Protein AF-A0A9D0ACW4-F1 (afdb_monomer_lite)

pLDDT: mean 86.09, std 20.59, range [29.98, 98.69]

Secondary structure (DSSP, 8-state):
--HHHHHHHHHHHHHHHHHHHHT--HHHHTTHHHHHHHHHHHH-TT-TTHHHHHHHHHHHHHHHHHHHHHHHHHHHHHHHTT-HHHHHHHHHTS-GGGS-HHHHHHHHHHHHHHHHHHHHHHHHHHHHHHHHHHHHHHHHHHHHHTT-HHHHHHHHHTTTTSTTHHHHHHHHHHHHHHHHHHHHHHHHHHHHHHHT---HHHHHHHHHHHHHHHHHHHHH-TTSTTHHHHHHHHHHHHHHHHHH-GGGGSS---TT-PPPP--------------------------------

Radius of gyration: 42.2 Å; chains: 1; bounding box: 112×56×107 Å

Sequence (293 aa):
MNVADKQGEEVKAYADLLRIHLAYNPERDGYTVVRKAESFIKKYPYSLVASSADHLITVSRKAADAWYRNLLQQVDQLAAEKRYQEALLLIERVPRLILPVEKQQELVVRSKELSTTEAINRETTQLAQEQQAQENWNAGMTALEAKEYDQAIEAFTKLLGTSYDVKARKRIDEAAGLAAQEDRRRAAELFVRSGRTHDLMSRKKLLLASRQLLQDILIKYPQSDLTEKVKRNLKRIDEEINAIDPTLLAVPVTVNGQLPEPVESSAGETLRKNGQESGVPPAQAVKSHAVTE

Foldseek 3Di:
DDPVVVVVVLVVLVVVLVVCLVVDDLQVQQCVSLVSLVVSCVVCVPDPCNVVSVVSNVVSNVNSVVVLVVLVVVLVVCVVVVVLVVSLVSLVPRDLVSDDPVSSVVSVVSNVVSVVVNVVVVVVVVVVVVVLLVVLCVQLVVCVVVLVLLSNLVSLVSCCPHPCNVVSVVSNQVSLQSQLVVLLVVLVVLQVVLVVDPDLVSSLVSLVSSLVSLVCSCVVRVSHPCVVVSVVVNVVSLVVNCVSPNVSVVDPDDDPPDDPDDDPDDDDDDDDDDDDDDDDDDDDDDDDDDDDD

Structure (mmCIF, N/CA/C/O backbone):
data_AF-A0A9D0ACW4-F1
#
_entry.id   AF-A0A9D0ACW4-F1
#
loop_
_atom_site.group_PDB
_atom_site.id
_atom_site.type_symbol
_atom_site.label_atom_id
_atom_site.label_alt_id
_atom_site.label_comp_id
_atom_site.label_asym_id
_atom_site.label_entity_id
_atom_site.label_seq_id
_atom_site.pdbx_PDB_ins_code
_atom_site.Cartn_x
_atom_site.Cartn_y
_atom_site.Cartn_z
_atom_site.occupancy
_atom_site.B_iso_or_equiv
_atom_site.auth_seq_id
_atom_site.auth_comp_id
_atom_site.auth_asym_id
_atom_site.auth_atom_id
_atom_site.pdbx_PDB_model_num
ATOM 1 N N . MET A 1 1 ? 43.146 -10.617 -56.850 1.00 51.38 1 MET A N 1
ATOM 2 C CA . MET A 1 1 ? 41.718 -10.761 -56.490 1.00 51.38 1 MET A CA 1
ATOM 3 C C . MET A 1 1 ? 40.907 -10.241 -57.667 1.00 51.38 1 MET A C 1
ATOM 5 O O . MET A 1 1 ? 41.116 -9.090 -58.040 1.00 51.38 1 MET A O 1
ATOM 9 N N . ASN A 1 2 ? 40.135 -11.107 -58.325 1.00 62.53 2 ASN A N 1
ATOM 10 C CA . ASN A 1 2 ? 39.512 -10.847 -59.625 1.00 62.53 2 ASN A CA 1
ATOM 11 C C . ASN A 1 2 ? 38.353 -9.836 -59.489 1.00 62.53 2 ASN A C 1
ATOM 13 O O . ASN A 1 2 ? 37.676 -9.803 -58.463 1.00 62.53 2 ASN A O 1
ATOM 17 N N . VAL A 1 3 ? 38.124 -8.992 -60.499 1.00 63.62 3 VAL A N 1
ATOM 18 C CA . VAL A 1 3 ? 37.037 -7.987 -60.491 1.00 63.62 3 VAL A CA 1
ATOM 19 C C . VAL A 1 3 ? 35.663 -8.668 -60.445 1.00 63.62 3 VAL A C 1
ATOM 21 O O . VAL A 1 3 ? 34.763 -8.187 -59.758 1.00 63.62 3 VAL A O 1
ATOM 24 N N . ALA A 1 4 ? 35.540 -9.833 -61.089 1.00 64.44 4 ALA A N 1
ATOM 25 C CA . ALA A 1 4 ? 34.339 -10.664 -61.059 1.00 64.44 4 ALA A CA 1
ATOM 26 C C . ALA A 1 4 ? 34.000 -11.174 -59.643 1.00 64.44 4 ALA A C 1
ATOM 28 O O . ALA A 1 4 ? 32.836 -11.151 -59.246 1.00 64.44 4 ALA A O 1
ATOM 29 N N . ASP A 1 5 ? 35.012 -11.547 -58.849 1.00 68.75 5 ASP A N 1
ATOM 30 C CA . ASP A 1 5 ? 34.808 -12.029 -57.475 1.00 68.75 5 ASP A CA 1
ATOM 31 C C . ASP A 1 5 ? 34.261 -10.909 -56.574 1.00 68.75 5 ASP A C 1
ATOM 33 O O . ASP A 1 5 ? 33.344 -11.123 -55.782 1.00 68.75 5 ASP A O 1
ATOM 37 N N . LYS A 1 6 ? 34.765 -9.676 -56.744 1.00 71.69 6 LYS A N 1
ATOM 38 C CA . LYS A 1 6 ? 34.306 -8.504 -55.979 1.00 71.69 6 LYS A CA 1
ATOM 39 C C . LYS A 1 6 ? 32.862 -8.111 -56.303 1.00 71.69 6 LYS A C 1
ATOM 41 O O . LYS A 1 6 ? 32.122 -7.749 -55.390 1.00 71.69 6 LYS A O 1
ATOM 46 N N . GLN A 1 7 ? 32.456 -8.203 -57.570 1.00 75.44 7 GLN A N 1
ATOM 47 C CA . GLN A 1 7 ? 31.075 -7.931 -57.987 1.00 75.44 7 GLN A CA 1
ATOM 48 C C . GLN A 1 7 ? 30.100 -9.002 -57.475 1.00 75.44 7 GLN A C 1
ATOM 50 O O . GLN A 1 7 ? 29.012 -8.667 -57.008 1.00 75.44 7 GLN A O 1
ATOM 55 N N . GLY A 1 8 ? 30.492 -10.281 -57.485 1.00 83.56 8 GLY A N 1
ATOM 56 C CA . GLY A 1 8 ? 29.677 -11.362 -56.919 1.00 83.56 8 GLY A CA 1
ATOM 57 C C . GLY A 1 8 ? 29.437 -11.208 -55.411 1.00 83.56 8 GLY A C 1
ATOM 58 O O . GLY A 1 8 ? 28.321 -11.418 -54.930 1.00 83.56 8 GLY A O 1
ATOM 59 N N . GLU A 1 9 ? 30.459 -10.784 -54.661 1.00 88.69 9 GLU A N 1
ATOM 60 C CA . GLU A 1 9 ? 30.330 -10.494 -53.228 1.00 88.69 9 GLU A CA 1
ATOM 61 C C . GLU A 1 9 ? 29.404 -9.305 -52.934 1.00 88.69 9 GLU A C 1
ATOM 63 O O . GLU A 1 9 ? 28.620 -9.365 -51.985 1.00 88.69 9 GLU A O 1
ATOM 68 N N . GLU A 1 10 ? 29.480 -8.238 -53.732 1.00 90.31 10 GLU A N 1
ATOM 69 C CA . GLU A 1 10 ? 28.621 -7.054 -53.602 1.00 90.31 10 GLU A CA 1
ATOM 70 C C . GLU A 1 10 ? 27.143 -7.406 -53.808 1.00 90.31 10 GLU A C 1
ATOM 72 O O . GLU A 1 10 ? 26.308 -7.094 -52.957 1.00 90.31 10 GLU A O 1
ATOM 77 N N . VAL A 1 11 ? 26.823 -8.113 -54.899 1.00 90.44 11 VAL A N 1
ATOM 78 C CA . VAL A 1 11 ? 25.446 -8.522 -55.218 1.00 90.44 11 VAL A CA 1
ATOM 79 C C . VAL A 1 11 ? 24.870 -9.397 -54.107 1.00 90.44 11 VAL A C 1
ATOM 81 O O . VAL A 1 11 ? 23.738 -9.183 -53.673 1.00 90.44 11 VAL A O 1
ATOM 84 N N . LYS A 1 12 ? 25.660 -10.347 -53.591 1.00 92.62 12 LYS A N 1
ATOM 85 C CA . LYS A 1 12 ? 25.242 -11.202 -52.475 1.00 92.62 12 LYS A CA 1
ATOM 86 C C . LYS A 1 12 ? 24.987 -10.392 -51.202 1.00 92.62 12 LYS A C 1
ATOM 88 O O . LYS A 1 12 ? 23.953 -10.574 -50.563 1.00 92.62 12 LYS A O 1
ATOM 93 N N . ALA A 1 13 ? 25.892 -9.474 -50.857 1.00 92.19 13 ALA A N 1
ATOM 94 C CA . ALA A 1 13 ? 25.744 -8.619 -49.682 1.00 92.19 13 ALA A CA 1
ATOM 95 C C . ALA A 1 13 ? 24.500 -7.717 -49.773 1.00 92.19 13 ALA A C 1
ATOM 97 O O . ALA A 1 13 ? 23.807 -7.521 -48.772 1.00 92.19 13 ALA A O 1
ATOM 98 N N . TYR A 1 14 ? 24.189 -7.205 -50.966 1.00 93.56 14 TYR A N 1
ATOM 99 C CA . TYR A 1 14 ? 22.991 -6.403 -51.193 1.00 93.56 14 TYR A CA 1
ATOM 100 C C . TYR A 1 14 ? 21.703 -7.240 -51.138 1.00 93.56 14 TYR A C 1
ATOM 102 O O . TYR A 1 14 ? 20.729 -6.828 -50.509 1.00 93.56 14 TYR A O 1
ATOM 110 N N . ALA A 1 15 ? 21.700 -8.446 -51.716 1.00 93.75 15 ALA A N 1
ATOM 111 C CA . ALA A 1 15 ? 20.567 -9.368 -51.627 1.00 93.75 15 ALA A CA 1
ATOM 112 C C . ALA A 1 15 ? 20.257 -9.764 -50.171 1.00 93.75 15 ALA A C 1
ATOM 114 O O . ALA A 1 15 ? 19.094 -9.779 -49.762 1.00 93.75 15 ALA A O 1
ATOM 115 N N . ASP A 1 16 ? 21.290 -10.012 -49.359 1.00 94.44 16 ASP A N 1
ATOM 116 C CA . ASP A 1 16 ? 21.137 -10.265 -47.924 1.00 94.44 16 ASP A CA 1
ATOM 117 C C . ASP A 1 16 ? 20.554 -9.053 -47.182 1.00 94.44 16 ASP A C 1
ATOM 119 O O . ASP A 1 16 ? 19.690 -9.220 -46.315 1.00 94.44 16 ASP A O 1
ATOM 123 N N . LEU A 1 17 ? 20.982 -7.833 -47.528 1.00 94.69 17 LEU A N 1
ATOM 124 C CA . LEU A 1 17 ? 20.429 -6.601 -46.962 1.00 94.69 17 LEU A CA 1
ATOM 125 C C . LEU A 1 17 ? 18.938 -6.448 -47.289 1.00 94.69 17 LEU A C 1
ATOM 127 O O . LEU A 1 17 ? 18.147 -6.179 -46.383 1.00 94.69 17 LEU A O 1
ATOM 131 N N . LEU A 1 18 ? 18.546 -6.670 -48.548 1.00 94.38 18 LEU A N 1
ATOM 132 C CA . LEU A 1 18 ? 17.143 -6.640 -48.968 1.00 94.38 18 LEU A CA 1
ATOM 133 C C . LEU A 1 18 ? 16.313 -7.683 -48.220 1.00 94.38 18 LEU A C 1
ATOM 135 O O . LEU A 1 18 ? 15.244 -7.362 -47.709 1.00 94.38 18 LEU A O 1
ATOM 139 N N . ARG A 1 19 ? 16.822 -8.912 -48.085 1.00 95.31 19 ARG A N 1
ATOM 140 C CA . ARG A 1 19 ? 16.134 -9.980 -47.350 1.00 95.31 19 ARG A CA 1
ATOM 141 C C . ARG A 1 19 ? 15.888 -9.604 -45.889 1.00 95.31 19 ARG A C 1
ATOM 143 O O . ARG A 1 19 ? 14.806 -9.856 -45.366 1.00 95.31 19 ARG A O 1
ATOM 150 N N . ILE A 1 20 ? 16.879 -9.004 -45.230 1.00 93.25 20 ILE A N 1
ATOM 151 C CA . ILE A 1 20 ? 16.760 -8.581 -43.828 1.00 93.25 20 ILE A CA 1
ATOM 152 C C . ILE A 1 20 ? 15.805 -7.387 -43.696 1.00 93.25 20 ILE A C 1
ATOM 154 O O . ILE A 1 20 ? 15.022 -7.351 -42.752 1.00 93.25 20 ILE A O 1
ATOM 158 N N . HIS A 1 21 ? 15.808 -6.454 -44.651 1.00 93.19 21 HIS A N 1
ATOM 159 C CA . HIS A 1 21 ? 14.856 -5.344 -44.670 1.00 93.19 21 HIS A CA 1
ATOM 160 C C . HIS A 1 21 ? 13.410 -5.809 -44.904 1.00 93.19 21 HIS A C 1
ATOM 162 O O . HIS A 1 21 ? 12.506 -5.358 -44.212 1.00 93.19 21 HIS A O 1
ATOM 168 N N . LEU A 1 22 ? 13.176 -6.747 -45.826 1.00 93.81 22 LEU A N 1
ATOM 169 C CA . LEU A 1 22 ? 11.833 -7.278 -46.094 1.00 93.81 22 LEU A CA 1
ATOM 170 C C . LEU A 1 22 ? 11.233 -8.017 -44.888 1.00 93.81 22 LEU A C 1
ATOM 172 O O . LEU A 1 22 ? 10.019 -8.035 -44.720 1.00 93.81 22 LEU A O 1
ATOM 176 N N . ALA A 1 23 ? 12.076 -8.614 -44.043 1.00 94.00 23 ALA A N 1
ATOM 177 C CA . ALA A 1 23 ? 11.657 -9.289 -42.817 1.00 94.00 23 ALA A CA 1
ATOM 178 C C . ALA A 1 23 ? 11.680 -8.379 -41.572 1.00 94.00 23 ALA A C 1
ATOM 180 O O . ALA A 1 23 ? 11.5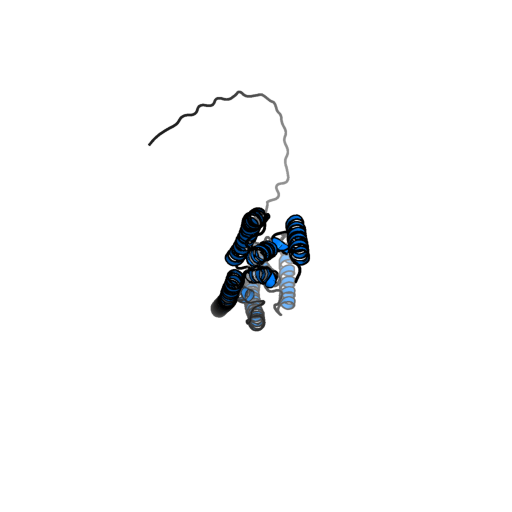08 -8.888 -40.460 1.00 94.00 23 ALA A O 1
ATOM 181 N N . TYR A 1 24 ? 11.944 -7.079 -41.732 1.00 94.00 24 TYR A N 1
ATOM 182 C CA . TYR A 1 24 ? 12.246 -6.158 -40.639 1.00 94.00 24 TYR A CA 1
ATOM 183 C C . TYR A 1 24 ? 11.053 -5.915 -39.712 1.00 94.00 24 TYR A C 1
ATOM 185 O O . TYR A 1 24 ? 9.966 -5.539 -40.149 1.00 94.00 24 TYR A O 1
ATOM 193 N N . ASN A 1 25 ? 11.293 -6.060 -38.411 1.00 93.06 25 ASN A N 1
ATOM 194 C CA . ASN A 1 25 ? 10.390 -5.622 -37.355 1.00 93.06 25 ASN A CA 1
ATOM 195 C C . ASN A 1 25 ? 11.165 -4.706 -36.388 1.00 93.06 25 ASN A C 1
ATOM 197 O O . ASN A 1 25 ? 12.120 -5.182 -35.770 1.00 93.06 25 ASN A O 1
ATOM 201 N N . PRO A 1 26 ? 10.766 -3.432 -36.202 1.00 91.75 26 PRO A N 1
ATOM 202 C CA . PRO A 1 26 ? 11.451 -2.502 -35.304 1.00 91.75 26 PRO A CA 1
ATOM 203 C C . PRO A 1 26 ? 11.633 -3.007 -33.868 1.00 91.75 26 PRO A C 1
ATOM 205 O O . PRO A 1 26 ? 12.685 -2.770 -33.284 1.00 91.75 26 PRO A O 1
ATOM 208 N N . GLU A 1 27 ? 10.665 -3.744 -33.318 1.00 89.75 27 GLU A N 1
ATOM 209 C CA . GLU A 1 27 ? 10.732 -4.268 -31.945 1.00 89.75 27 GLU A CA 1
ATOM 210 C C . GLU A 1 27 ? 11.785 -5.364 -31.784 1.00 89.75 27 GLU A C 1
ATOM 212 O O . GLU A 1 27 ? 12.457 -5.448 -30.757 1.00 89.75 27 GLU A O 1
ATOM 217 N N . ARG A 1 28 ? 11.944 -6.203 -32.812 1.00 93.06 28 ARG A N 1
ATOM 218 C CA . ARG A 1 28 ? 12.906 -7.312 -32.813 1.00 93.06 28 ARG A CA 1
ATOM 219 C C . ARG A 1 28 ? 14.291 -6.861 -33.260 1.00 93.06 28 ARG A C 1
ATOM 221 O O . ARG A 1 28 ? 15.296 -7.307 -32.717 1.00 93.06 28 ARG A O 1
ATOM 228 N N . ASP A 1 29 ? 14.337 -6.022 -34.288 1.00 93.38 29 ASP A N 1
ATOM 229 C CA . ASP A 1 29 ? 15.545 -5.761 -35.063 1.00 93.38 29 ASP A CA 1
ATOM 230 C C . ASP A 1 29 ? 16.124 -4.364 -34.817 1.00 93.38 29 ASP A C 1
ATOM 232 O O . ASP A 1 29 ? 17.286 -4.133 -35.162 1.00 93.38 29 ASP A O 1
ATOM 236 N N . GLY A 1 30 ? 15.359 -3.425 -34.248 1.00 94.56 30 GLY A N 1
ATOM 237 C CA . GLY A 1 30 ? 15.816 -2.074 -33.910 1.00 94.56 30 GLY A CA 1
ATOM 238 C C . GLY A 1 30 ? 16.541 -1.386 -35.066 1.00 94.56 30 GLY A C 1
ATOM 239 O O . GLY A 1 30 ? 15.993 -1.197 -36.147 1.00 94.56 30 GLY A O 1
ATOM 240 N N . TYR A 1 31 ? 17.812 -1.050 -34.861 1.00 96.56 31 TYR A N 1
ATOM 241 C CA . TYR A 1 31 ? 18.680 -0.363 -35.824 1.00 96.56 31 TYR A CA 1
ATOM 242 C C . TYR A 1 31 ? 19.571 -1.332 -36.617 1.00 96.56 31 TYR A C 1
ATOM 244 O O . TYR A 1 31 ? 20.518 -0.913 -37.286 1.00 96.56 31 TYR A O 1
ATOM 252 N N . THR A 1 32 ? 19.298 -2.639 -36.574 1.00 95.31 32 THR A N 1
ATOM 253 C CA . THR A 1 32 ? 20.133 -3.656 -37.232 1.00 95.31 32 THR A CA 1
ATOM 254 C C . THR A 1 32 ? 20.196 -3.468 -38.749 1.00 95.31 32 THR A C 1
ATOM 256 O O . THR A 1 32 ? 21.286 -3.536 -39.321 1.00 95.31 32 THR A O 1
ATOM 259 N N . VAL A 1 33 ? 19.061 -3.196 -39.409 1.00 95.00 33 VAL A N 1
ATOM 260 C CA . VAL A 1 33 ? 19.017 -2.941 -40.865 1.00 95.00 33 VAL A CA 1
ATOM 261 C C . VAL A 1 33 ? 19.806 -1.680 -41.213 1.00 95.00 33 VAL A C 1
ATOM 263 O O . VAL A 1 33 ? 20.612 -1.707 -42.139 1.00 95.00 33 VAL A O 1
ATOM 266 N N . VAL A 1 34 ? 19.635 -0.611 -40.426 1.00 96.00 34 VAL A N 1
ATOM 267 C CA . VAL A 1 34 ? 20.348 0.669 -40.583 1.00 96.00 34 VAL A CA 1
ATOM 268 C C . VAL A 1 34 ? 21.858 0.441 -40.556 1.00 96.00 34 VAL A C 1
ATOM 270 O O . VAL A 1 34 ? 22.547 0.759 -41.520 1.00 96.00 34 VAL A O 1
ATOM 273 N N . ARG A 1 35 ? 22.364 -0.228 -39.513 1.00 94.62 35 ARG A N 1
ATOM 274 C CA . ARG A 1 35 ? 23.795 -0.534 -39.372 1.00 94.62 35 ARG A CA 1
ATOM 275 C C . ARG A 1 35 ? 24.339 -1.399 -40.507 1.00 94.62 35 ARG A C 1
ATOM 277 O O . ARG A 1 35 ? 25.475 -1.206 -40.943 1.00 94.62 35 ARG A O 1
ATOM 284 N N . LYS A 1 36 ? 23.566 -2.389 -40.968 1.00 94.19 36 LYS A N 1
ATOM 285 C CA . LYS A 1 36 ? 23.968 -3.260 -42.085 1.00 94.19 36 LYS A CA 1
ATOM 286 C C . LYS A 1 36 ? 24.021 -2.490 -43.404 1.00 94.19 36 LYS A C 1
ATOM 288 O O . LYS A 1 36 ? 24.975 -2.682 -44.153 1.00 94.19 36 LYS A O 1
ATOM 293 N N . ALA A 1 37 ? 23.061 -1.604 -43.658 1.00 95.06 37 ALA A N 1
ATOM 294 C CA . ALA A 1 37 ? 23.047 -0.754 -44.844 1.00 95.06 37 ALA A CA 1
ATOM 295 C C . ALA A 1 37 ? 24.195 0.273 -44.832 1.00 95.06 37 ALA A C 1
ATOM 297 O O . ALA A 1 37 ? 24.912 0.397 -45.821 1.00 95.06 37 ALA A O 1
ATOM 298 N N . GLU A 1 38 ? 24.463 0.923 -43.696 1.00 94.94 38 GLU A N 1
ATOM 299 C CA . GLU A 1 38 ? 25.622 1.816 -43.527 1.00 94.94 38 GLU A CA 1
ATOM 300 C C . GLU A 1 38 ? 26.948 1.079 -43.759 1.00 94.94 38 GLU A C 1
ATOM 302 O O . GLU A 1 38 ? 27.844 1.571 -44.447 1.00 94.94 38 GLU A O 1
ATOM 307 N N . SER A 1 39 ? 27.061 -0.143 -43.228 1.00 94.62 39 SER A N 1
ATOM 308 C CA . SER A 1 39 ? 28.237 -0.994 -43.438 1.00 94.62 39 SER A CA 1
ATOM 309 C C . SER A 1 39 ? 28.400 -1.394 -44.906 1.00 94.62 39 SER A C 1
ATOM 311 O O . SER A 1 39 ? 29.529 -1.452 -45.393 1.00 94.62 39 SER A O 1
ATOM 313 N N . PHE A 1 40 ? 27.296 -1.648 -45.618 1.00 95.44 40 PHE A N 1
ATOM 314 C CA . PHE A 1 40 ? 27.308 -1.938 -47.052 1.00 95.44 40 PHE A CA 1
ATOM 315 C C . PHE A 1 40 ? 27.847 -0.746 -47.849 1.00 95.44 40 PHE A C 1
ATOM 317 O O . PHE A 1 40 ? 28.804 -0.919 -48.600 1.00 95.44 40 PHE A O 1
ATOM 324 N N . ILE A 1 41 ? 27.315 0.462 -47.628 1.00 94.56 41 ILE A N 1
ATOM 325 C CA . ILE A 1 41 ? 27.768 1.681 -48.322 1.00 94.56 41 ILE A CA 1
ATOM 326 C C . ILE A 1 41 ? 29.248 1.955 -48.034 1.00 94.56 41 ILE A C 1
ATOM 328 O O . ILE A 1 41 ? 30.015 2.246 -48.948 1.00 94.56 41 ILE A O 1
ATOM 332 N N . LYS A 1 42 ? 29.687 1.790 -46.779 1.00 94.75 42 LYS A N 1
ATOM 333 C CA . LYS A 1 42 ? 31.099 1.954 -46.406 1.00 94.75 42 LYS A CA 1
ATOM 334 C C . LYS A 1 42 ? 32.013 0.940 -47.104 1.00 94.75 42 LYS A C 1
ATOM 336 O O . LYS A 1 42 ? 33.149 1.273 -47.436 1.00 94.75 42 LYS A O 1
ATOM 341 N N . LYS A 1 43 ? 31.543 -0.296 -47.301 1.00 94.31 43 LYS A N 1
ATOM 342 C CA . LYS A 1 43 ? 32.308 -1.370 -47.952 1.00 94.31 43 LYS A CA 1
ATOM 343 C C . LYS A 1 43 ? 32.312 -1.246 -49.483 1.00 94.31 43 LYS A C 1
ATOM 345 O O . LYS A 1 43 ? 33.322 -1.580 -50.098 1.00 94.31 43 LYS A O 1
ATOM 350 N N . TYR A 1 44 ? 31.228 -0.747 -50.081 1.00 92.62 44 TYR A N 1
ATOM 351 C CA . TYR A 1 44 ? 31.032 -0.625 -51.532 1.00 92.62 44 TYR A CA 1
ATOM 352 C C . TYR A 1 44 ? 30.612 0.807 -51.937 1.00 92.62 44 TYR A C 1
ATOM 354 O O . TYR A 1 44 ? 29.499 1.017 -52.421 1.00 92.62 44 TYR A O 1
ATOM 362 N N . PRO A 1 45 ? 31.491 1.815 -51.771 1.00 88.06 45 PRO A N 1
ATOM 363 C CA . PRO A 1 45 ? 31.131 3.229 -51.941 1.00 88.06 45 PRO A CA 1
ATOM 364 C C . PRO A 1 45 ? 30.759 3.631 -53.379 1.00 88.06 45 PRO A C 1
ATOM 366 O O . PRO A 1 45 ? 30.070 4.627 -53.568 1.00 88.06 45 PRO A O 1
ATOM 369 N N . TYR A 1 46 ? 31.189 2.864 -54.387 1.00 89.25 46 TYR A N 1
ATOM 370 C CA . TYR A 1 46 ? 30.892 3.104 -55.810 1.00 89.25 46 TYR A CA 1
ATOM 371 C C . TYR A 1 46 ? 29.873 2.111 -56.387 1.00 89.25 46 TYR A C 1
ATOM 373 O O . TYR A 1 46 ? 29.794 1.928 -57.601 1.00 89.25 46 TYR A O 1
ATOM 381 N N . SER A 1 47 ? 29.125 1.431 -55.518 1.00 89.12 47 SER A N 1
ATOM 382 C CA . SER A 1 47 ? 28.087 0.491 -55.925 1.00 89.12 47 SER A CA 1
ATOM 383 C C . SER A 1 47 ? 26.981 1.190 -56.718 1.00 89.12 47 SER A C 1
ATOM 385 O O . SER A 1 47 ? 26.498 2.254 -56.325 1.00 89.12 47 SER A O 1
ATOM 387 N N . LEU A 1 48 ? 2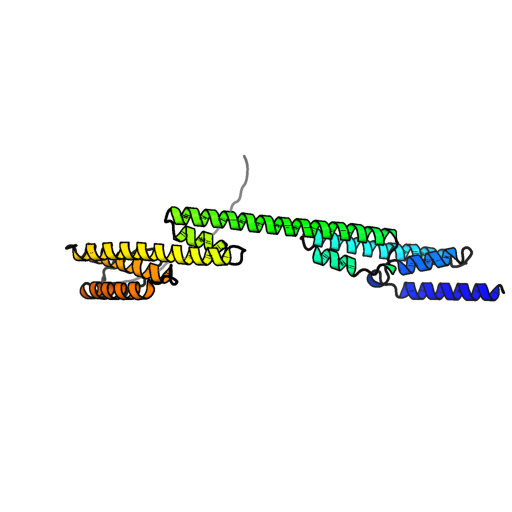6.498 0.549 -57.785 1.00 89.81 48 LEU A N 1
ATOM 388 C CA . LEU A 1 48 ? 25.335 1.034 -58.541 1.00 89.81 48 LEU A CA 1
ATOM 389 C C . LEU A 1 48 ? 24.046 1.022 -57.702 1.00 89.81 48 LEU A C 1
ATOM 391 O O . LEU A 1 48 ? 23.114 1.765 -57.996 1.00 89.81 48 LEU A O 1
ATOM 395 N N . VAL A 1 49 ? 24.002 0.209 -56.641 1.00 91.56 49 VAL A N 1
ATOM 396 C CA . VAL A 1 49 ? 22.863 0.112 -55.714 1.00 91.56 49 VAL A CA 1
ATOM 397 C C . VAL A 1 49 ? 23.066 0.924 -54.431 1.00 91.56 49 VAL A C 1
ATOM 399 O O . VAL A 1 49 ? 22.245 0.842 -53.517 1.00 91.56 49 VAL A O 1
ATOM 402 N N . ALA A 1 50 ? 24.119 1.748 -54.346 1.00 90.00 50 ALA A N 1
ATOM 403 C CA . ALA A 1 50 ? 24.388 2.585 -53.174 1.00 90.00 50 ALA A CA 1
ATOM 404 C C . ALA A 1 50 ? 23.218 3.530 -52.850 1.00 90.00 50 ALA A C 1
ATOM 406 O O . ALA A 1 50 ? 22.818 3.632 -51.693 1.00 90.00 50 ALA A O 1
ATOM 407 N N . SER A 1 51 ? 22.609 4.155 -53.866 1.00 90.62 51 SER A N 1
ATOM 408 C CA . SER A 1 51 ? 21.432 5.021 -53.680 1.00 90.62 51 SER A CA 1
ATOM 409 C C . SER A 1 51 ? 20.229 4.250 -53.123 1.00 90.62 51 SER A C 1
ATOM 411 O O . SER A 1 51 ? 19.524 4.734 -52.239 1.00 90.62 51 SER A O 1
ATOM 413 N N . SER A 1 52 ? 20.024 3.012 -53.576 1.00 91.81 52 SER A N 1
ATOM 414 C CA . SER A 1 52 ? 18.971 2.153 -53.040 1.00 91.81 52 SER A CA 1
ATOM 415 C C . SER A 1 52 ? 19.263 1.739 -51.594 1.00 91.81 52 SER A C 1
ATOM 417 O O . SER A 1 52 ? 18.351 1.736 -50.773 1.00 91.81 52 SER A O 1
ATOM 419 N N . ALA A 1 53 ? 20.518 1.434 -51.248 1.00 93.06 53 ALA A N 1
ATOM 420 C CA . ALA A 1 53 ? 20.920 1.161 -49.867 1.00 93.06 53 ALA A CA 1
ATOM 421 C C . ALA A 1 53 ? 20.735 2.386 -48.948 1.00 93.06 53 ALA A C 1
ATOM 423 O O . ALA A 1 53 ? 20.296 2.231 -47.810 1.00 93.06 53 ALA A O 1
ATOM 424 N N . ASP A 1 54 ? 20.992 3.596 -49.446 1.00 93.25 54 ASP A N 1
ATOM 425 C CA . ASP A 1 54 ? 20.773 4.847 -48.708 1.00 93.25 54 ASP A CA 1
ATOM 426 C C . ASP A 1 54 ? 19.281 5.102 -48.427 1.00 93.25 54 ASP A C 1
ATOM 428 O O . ASP A 1 54 ? 18.878 5.469 -47.317 1.00 93.25 54 ASP A O 1
ATOM 432 N N . HIS A 1 55 ? 18.416 4.774 -49.391 1.00 93.62 55 HIS A N 1
ATOM 433 C CA . HIS A 1 55 ? 16.974 4.789 -49.168 1.00 93.62 55 HIS A CA 1
ATOM 434 C C . HIS A 1 55 ? 16.553 3.816 -48.048 1.00 93.62 55 HIS A C 1
ATOM 436 O O . HIS A 1 55 ? 15.758 4.182 -47.176 1.00 93.62 55 HIS A O 1
ATOM 442 N N . LEU A 1 56 ? 17.134 2.607 -48.007 1.00 93.88 56 LEU A N 1
ATOM 443 C CA . LEU A 1 56 ? 16.875 1.632 -46.936 1.00 93.88 56 LEU A CA 1
ATOM 444 C C . LEU A 1 56 ? 17.308 2.144 -45.558 1.00 93.88 56 LEU A C 1
ATOM 446 O O . LEU A 1 56 ? 16.600 1.886 -44.580 1.00 93.88 56 LEU A O 1
ATOM 450 N N . ILE A 1 57 ? 18.429 2.873 -45.469 1.00 95.25 57 ILE A N 1
ATOM 451 C CA . ILE A 1 57 ? 18.863 3.539 -44.230 1.00 95.25 57 ILE A CA 1
ATOM 452 C C . ILE A 1 57 ? 17.768 4.486 -43.760 1.00 95.25 57 ILE A C 1
ATOM 454 O O . ILE A 1 57 ? 17.317 4.376 -42.622 1.00 95.25 57 ILE A O 1
ATOM 458 N N . THR A 1 58 ? 17.314 5.379 -44.638 1.00 95.81 58 THR A N 1
ATOM 459 C CA . THR A 1 58 ? 16.332 6.416 -44.301 1.00 95.81 58 THR A CA 1
ATOM 460 C C . THR A 1 58 ? 15.026 5.815 -43.778 1.00 95.81 58 THR A C 1
ATOM 462 O O . THR A 1 58 ? 14.553 6.184 -42.699 1.00 95.81 58 THR A O 1
ATOM 465 N N . VAL A 1 59 ? 14.456 4.853 -44.510 1.00 94.69 59 VAL A N 1
ATOM 466 C CA . VAL A 1 59 ? 13.176 4.225 -44.143 1.00 94.69 59 VAL A CA 1
ATOM 467 C C . VAL A 1 59 ? 13.310 3.419 -42.851 1.00 94.69 59 VAL A C 1
ATOM 469 O O . VAL A 1 59 ? 12.506 3.588 -41.931 1.00 94.69 59 VAL A O 1
ATOM 472 N N . SER A 1 60 ? 14.351 2.588 -42.742 1.00 94.38 60 SER A N 1
ATOM 473 C CA . SER A 1 60 ? 14.553 1.736 -41.563 1.00 94.38 60 SER A CA 1
ATOM 474 C C . SER A 1 60 ? 14.879 2.563 -40.319 1.00 94.38 60 SER A C 1
ATOM 476 O O . SER A 1 60 ? 14.405 2.246 -39.232 1.00 94.38 60 SER A O 1
ATOM 478 N N . ARG A 1 61 ? 15.634 3.661 -40.464 1.00 96.25 61 ARG A N 1
ATOM 479 C CA . ARG A 1 61 ? 15.959 4.569 -39.357 1.00 96.25 61 ARG A CA 1
ATOM 480 C C . ARG A 1 61 ? 14.714 5.265 -38.831 1.00 96.25 61 ARG A C 1
ATOM 482 O O . ARG A 1 61 ? 14.497 5.262 -37.626 1.00 96.25 61 ARG A O 1
ATOM 489 N N . LYS A 1 62 ? 13.850 5.776 -39.714 1.00 96.56 62 LYS A N 1
ATOM 490 C CA . LYS A 1 62 ? 12.584 6.404 -39.306 1.00 96.56 62 LYS A CA 1
ATOM 491 C C . LYS A 1 62 ? 11.717 5.452 -38.474 1.00 96.56 62 LYS A C 1
ATOM 493 O O . LYS A 1 62 ? 11.149 5.873 -37.466 1.00 96.56 62 LYS A O 1
ATOM 498 N N . ALA A 1 63 ? 11.625 4.189 -38.886 1.00 95.81 63 ALA A N 1
ATOM 499 C CA . ALA A 1 63 ? 10.875 3.164 -38.166 1.00 95.81 63 ALA A CA 1
ATOM 500 C C . ALA A 1 63 ? 11.524 2.804 -36.814 1.00 95.81 63 ALA A C 1
ATOM 502 O O . ALA A 1 63 ? 10.832 2.786 -35.796 1.00 95.81 63 ALA A O 1
ATOM 503 N N . ALA A 1 64 ? 12.846 2.600 -36.780 1.00 96.81 64 ALA A N 1
ATOM 504 C CA . ALA A 1 64 ? 13.595 2.329 -35.551 1.00 96.81 64 ALA A CA 1
ATOM 505 C C . ALA A 1 64 ? 13.495 3.482 -34.534 1.00 96.81 64 ALA A C 1
ATOM 507 O O . ALA A 1 64 ? 13.299 3.252 -33.341 1.00 96.81 64 ALA A O 1
ATOM 508 N N . ASP A 1 65 ? 13.580 4.729 -35.003 1.00 97.19 65 ASP A N 1
ATOM 509 C CA . ASP A 1 65 ? 13.430 5.924 -34.172 1.00 97.19 65 ASP A CA 1
ATOM 510 C C . ASP A 1 65 ? 12.011 6.049 -33.612 1.00 97.19 65 ASP A C 1
ATOM 512 O O . ASP A 1 65 ? 11.836 6.419 -32.452 1.00 97.19 65 ASP A O 1
ATOM 516 N N . ALA A 1 66 ? 10.986 5.739 -34.413 1.00 97.56 66 ALA A N 1
ATOM 517 C CA . ALA A 1 66 ? 9.599 5.759 -33.956 1.00 97.56 66 ALA A CA 1
ATOM 518 C C . ALA A 1 66 ? 9.343 4.712 -32.865 1.00 97.56 66 ALA A C 1
ATOM 520 O O . ALA A 1 66 ? 8.764 5.043 -31.831 1.00 97.56 66 ALA A O 1
ATOM 521 N N . TRP A 1 67 ? 9.829 3.485 -33.061 1.00 97.06 67 TRP A N 1
ATOM 522 C CA . TRP A 1 67 ? 9.757 2.434 -32.049 1.00 97.06 67 TRP A CA 1
ATOM 523 C C . TRP A 1 67 ? 10.475 2.839 -30.757 1.00 97.06 67 TRP A C 1
ATOM 525 O O . TRP A 1 67 ? 9.893 2.757 -29.678 1.00 97.06 67 TRP A O 1
ATOM 535 N N . TYR A 1 68 ? 11.705 3.345 -30.863 1.00 97.38 68 TYR A N 1
ATOM 536 C CA . TYR A 1 68 ? 12.487 3.748 -29.698 1.00 97.38 68 TYR A CA 1
ATOM 537 C C . TYR A 1 68 ? 11.832 4.902 -28.922 1.00 97.38 68 TYR A C 1
ATOM 539 O O . TYR A 1 68 ? 11.793 4.877 -27.696 1.00 97.38 68 TYR A O 1
ATOM 547 N N . ARG A 1 69 ? 11.249 5.890 -29.616 1.00 97.19 69 ARG A N 1
ATOM 548 C CA . ARG A 1 69 ? 10.469 6.952 -28.957 1.00 97.19 69 ARG A CA 1
ATOM 549 C C . ARG A 1 69 ? 9.250 6.399 -28.222 1.00 97.19 69 ARG A C 1
ATOM 551 O O . ARG A 1 69 ? 8.993 6.812 -27.099 1.00 97.19 69 ARG A O 1
ATOM 558 N N . ASN A 1 70 ? 8.524 5.462 -28.831 1.00 97.31 70 ASN A N 1
ATOM 559 C CA . ASN A 1 70 ? 7.366 4.835 -28.195 1.00 97.31 70 ASN A CA 1
ATOM 560 C C . ASN A 1 70 ? 7.761 4.009 -26.957 1.00 97.31 70 ASN A C 1
ATOM 562 O O . ASN A 1 70 ? 7.051 4.022 -25.955 1.00 97.31 70 ASN A O 1
ATOM 566 N N . LEU A 1 71 ? 8.904 3.320 -27.007 1.00 97.12 71 LEU A N 1
ATOM 567 C CA . LEU A 1 71 ? 9.480 2.636 -25.850 1.00 97.12 71 LEU A CA 1
ATOM 568 C C . LEU A 1 71 ? 9.719 3.625 -24.700 1.00 97.12 71 LEU A C 1
ATOM 570 O O . LEU A 1 71 ? 9.229 3.398 -23.599 1.00 97.12 71 LEU A O 1
ATOM 574 N N . LEU A 1 72 ? 10.429 4.730 -24.957 1.00 97.06 72 LEU A N 1
ATOM 575 C CA . LEU A 1 72 ? 10.708 5.740 -23.929 1.00 97.06 72 LEU A CA 1
ATOM 576 C C . LEU A 1 72 ? 9.427 6.375 -23.378 1.00 97.06 72 LEU A C 1
ATOM 578 O O . LEU A 1 72 ? 9.302 6.544 -22.172 1.00 97.06 72 LEU A O 1
ATOM 582 N N . GLN A 1 73 ? 8.436 6.642 -24.227 1.00 97.88 73 GLN A N 1
ATOM 583 C CA . GLN A 1 73 ? 7.147 7.166 -23.776 1.00 97.88 73 GLN A CA 1
ATOM 584 C C . GLN A 1 73 ? 6.432 6.205 -22.810 1.00 97.88 73 GLN A C 1
ATOM 586 O O . GLN A 1 73 ? 5.845 6.647 -21.825 1.00 97.88 73 GLN A O 1
ATOM 591 N N . GLN A 1 74 ? 6.493 4.894 -23.058 1.00 97.75 74 GLN A N 1
ATOM 592 C CA . GLN A 1 74 ? 5.931 3.894 -22.145 1.00 97.75 74 GLN A CA 1
ATOM 593 C C . GLN A 1 74 ? 6.699 3.825 -20.819 1.00 97.75 74 GLN A C 1
ATOM 595 O O . GLN A 1 74 ? 6.074 3.732 -19.764 1.00 97.75 74 GLN A O 1
ATOM 600 N N . VAL A 1 75 ? 8.034 3.911 -20.857 1.00 98.00 75 VAL A N 1
ATOM 601 C CA . VAL A 1 75 ? 8.866 4.022 -19.645 1.00 98.00 75 VAL A CA 1
ATOM 602 C C . VAL A 1 75 ? 8.435 5.232 -18.816 1.00 98.00 75 VAL A C 1
ATOM 604 O O . VAL A 1 75 ? 8.225 5.111 -17.610 1.00 98.00 75 VAL A O 1
ATOM 607 N N . ASP A 1 76 ? 8.272 6.383 -19.462 1.00 97.00 76 ASP A N 1
ATOM 608 C CA . ASP A 1 76 ? 7.944 7.645 -18.802 1.00 97.00 76 ASP A CA 1
ATOM 609 C C . ASP A 1 76 ? 6.544 7.618 -18.189 1.00 97.00 76 ASP A C 1
ATOM 611 O O . ASP A 1 76 ? 6.355 8.078 -17.063 1.00 97.00 76 ASP A O 1
ATOM 615 N N . GLN A 1 77 ? 5.580 7.013 -18.885 1.00 97.94 77 GLN A N 1
ATOM 616 C CA . GLN A 1 77 ? 4.233 6.802 -18.364 1.00 97.94 77 GLN A CA 1
ATOM 617 C C . GLN A 1 77 ? 4.247 5.916 -17.110 1.00 97.94 77 GLN A C 1
ATOM 619 O O . GLN A 1 77 ? 3.658 6.273 -16.091 1.00 97.94 77 GLN A O 1
ATOM 624 N N . LEU A 1 78 ? 4.965 4.789 -17.149 1.00 97.88 78 LEU A N 1
ATOM 625 C CA . LEU A 1 78 ? 5.097 3.896 -15.994 1.00 97.88 78 LEU A CA 1
ATOM 626 C C . LEU A 1 78 ? 5.790 4.599 -14.818 1.00 97.88 78 LEU A C 1
ATOM 628 O O . LEU A 1 78 ? 5.367 4.455 -13.672 1.00 97.88 78 LEU A O 1
ATOM 632 N N . ALA A 1 79 ? 6.816 5.406 -15.087 1.00 96.25 79 ALA A N 1
ATOM 633 C CA . ALA A 1 79 ? 7.495 6.196 -14.066 1.00 96.25 79 ALA A CA 1
ATOM 634 C C . ALA A 1 79 ? 6.577 7.262 -13.439 1.00 96.25 79 ALA A C 1
ATOM 636 O O . ALA A 1 79 ? 6.610 7.451 -12.220 1.00 96.25 79 ALA A O 1
ATOM 637 N N . ALA A 1 80 ? 5.733 7.924 -14.238 1.00 96.25 80 ALA A N 1
ATOM 638 C CA . ALA A 1 80 ? 4.739 8.888 -13.759 1.00 96.25 80 ALA A CA 1
ATOM 639 C C . ALA A 1 80 ? 3.674 8.227 -12.865 1.00 96.25 80 ALA A C 1
ATOM 641 O O . ALA A 1 80 ? 3.253 8.803 -11.863 1.00 96.25 80 ALA A O 1
ATOM 642 N N . GLU A 1 81 ? 3.304 6.983 -13.171 1.00 96.81 81 GLU A N 1
ATOM 643 C CA . GLU A 1 81 ? 2.417 6.142 -12.356 1.00 96.81 81 GLU A CA 1
ATOM 644 C C . GLU A 1 81 ? 3.117 5.514 -11.134 1.00 96.81 81 GLU A C 1
ATOM 646 O O . GLU A 1 81 ? 2.511 4.720 -10.416 1.00 96.81 81 GLU A O 1
ATOM 651 N N . LYS A 1 82 ? 4.391 5.848 -10.881 1.00 95.62 82 LYS A N 1
ATOM 652 C CA . LYS A 1 82 ? 5.246 5.254 -9.834 1.00 95.62 82 LYS A CA 1
ATOM 653 C C . LYS A 1 82 ? 5.474 3.742 -9.982 1.00 95.62 82 LYS A C 1
ATOM 655 O O . LYS A 1 82 ? 5.922 3.080 -9.045 1.00 95.62 82 LYS A O 1
ATOM 660 N N . ARG A 1 83 ? 5.235 3.183 -11.170 1.00 97.12 83 ARG A N 1
ATOM 661 C CA . ARG A 1 83 ? 5.459 1.771 -11.530 1.00 97.12 83 ARG A CA 1
ATOM 662 C C . ARG A 1 83 ? 6.892 1.562 -12.022 1.00 97.12 83 ARG A C 1
ATOM 664 O O . ARG A 1 83 ? 7.138 1.077 -13.126 1.00 97.12 83 ARG A O 1
ATOM 671 N N . TYR A 1 84 ? 7.859 1.949 -11.190 1.00 96.38 84 TYR A N 1
ATOM 672 C CA . TYR A 1 84 ? 9.279 1.986 -11.560 1.00 96.38 84 TYR A CA 1
ATOM 673 C C . TYR A 1 84 ? 9.843 0.612 -11.949 1.00 96.38 84 TYR A C 1
ATOM 675 O O . TYR A 1 84 ? 10.598 0.521 -12.912 1.00 96.38 84 TYR A O 1
ATOM 683 N N . GLN A 1 85 ? 9.425 -0.464 -11.275 1.00 95.25 85 GLN A N 1
ATOM 684 C CA . GLN A 1 85 ? 9.873 -1.828 -11.593 1.00 95.25 85 GLN A CA 1
ATOM 685 C C . GLN A 1 85 ? 9.447 -2.265 -12.995 1.00 95.25 85 GLN A C 1
ATOM 687 O O . GLN A 1 85 ? 10.226 -2.861 -13.732 1.00 95.25 85 GLN A O 1
ATOM 692 N N . GLU A 1 86 ? 8.222 -1.934 -13.395 1.00 97.12 86 GLU A N 1
ATOM 693 C CA . GLU A 1 86 ? 7.726 -2.252 -14.732 1.00 97.12 86 GLU A CA 1
ATOM 694 C C . GLU A 1 86 ? 8.440 -1.422 -15.801 1.00 97.12 86 GLU A C 1
ATOM 696 O O . GLU A 1 86 ? 8.787 -1.950 -16.858 1.00 97.12 86 GLU A O 1
ATOM 701 N N . ALA A 1 87 ? 8.727 -0.150 -15.505 1.00 97.56 87 ALA A N 1
ATOM 702 C CA . ALA A 1 87 ? 9.519 0.717 -16.374 1.00 97.56 87 ALA A CA 1
ATOM 703 C C . ALA A 1 87 ? 10.942 0.163 -16.583 1.00 97.56 87 ALA A C 1
ATOM 705 O O . ALA A 1 87 ? 11.429 0.105 -17.714 1.00 97.56 87 ALA A O 1
ATOM 706 N N . LEU A 1 88 ? 11.589 -0.302 -15.508 1.00 96.88 88 LEU A N 1
ATOM 707 C CA . LEU A 1 88 ? 12.909 -0.938 -15.554 1.00 96.88 88 LEU A CA 1
ATOM 708 C C . LEU A 1 88 ? 12.888 -2.229 -16.379 1.00 96.88 88 LEU A C 1
ATOM 710 O O . LEU A 1 88 ? 13.716 -2.390 -17.274 1.00 96.88 88 LEU A O 1
ATOM 714 N N . LEU A 1 89 ? 11.900 -3.101 -16.158 1.00 96.81 89 LEU A N 1
ATOM 715 C CA . LEU A 1 89 ? 11.731 -4.331 -16.938 1.00 96.81 89 LEU A CA 1
ATOM 716 C C . LEU A 1 89 ? 11.528 -4.051 -18.433 1.00 96.81 89 LEU A C 1
ATOM 718 O O . LEU A 1 89 ? 12.010 -4.814 -19.273 1.00 96.81 89 LEU A O 1
ATOM 722 N N . LEU A 1 90 ? 10.829 -2.967 -18.786 1.00 96.44 90 LEU A N 1
ATOM 723 C CA . LEU A 1 90 ? 10.646 -2.564 -20.180 1.00 96.44 90 LEU A CA 1
ATOM 724 C C . LEU A 1 90 ? 11.990 -2.220 -20.843 1.00 96.44 90 LEU A C 1
ATOM 726 O O . LEU A 1 90 ? 12.244 -2.647 -21.968 1.00 96.44 90 LEU A O 1
ATOM 730 N N . ILE A 1 91 ? 12.865 -1.504 -20.130 1.00 96.38 91 ILE A N 1
ATOM 731 C CA . ILE A 1 91 ? 14.220 -1.176 -20.595 1.00 96.38 91 ILE A CA 1
ATOM 732 C C . ILE A 1 91 ? 15.086 -2.439 -20.699 1.00 96.38 91 ILE A C 1
ATOM 734 O O . ILE A 1 91 ? 15.783 -2.627 -21.696 1.00 96.38 91 ILE A O 1
ATOM 738 N N . GLU A 1 92 ? 15.046 -3.318 -19.696 1.00 95.06 92 GLU A N 1
ATOM 739 C CA . GLU A 1 92 ? 15.870 -4.535 -19.638 1.00 95.06 92 GLU A CA 1
ATOM 740 C C . GLU A 1 92 ? 15.556 -5.537 -20.752 1.00 95.06 92 GLU A C 1
ATOM 742 O O . GLU A 1 92 ? 16.448 -6.246 -21.223 1.00 95.06 92 GLU A O 1
ATOM 747 N N . ARG A 1 93 ? 14.301 -5.580 -21.210 1.00 94.69 93 ARG A N 1
ATOM 748 C CA . ARG A 1 93 ? 13.869 -6.458 -22.308 1.00 94.69 93 ARG A CA 1
ATOM 749 C C . ARG A 1 93 ? 14.441 -6.062 -23.665 1.00 94.69 93 ARG A C 1
ATOM 751 O O . ARG A 1 93 ? 14.412 -6.881 -24.581 1.00 94.69 93 ARG A O 1
ATOM 758 N N . VAL A 1 94 ? 14.944 -4.839 -23.818 1.00 94.25 94 VAL A N 1
ATOM 759 C CA . VAL A 1 94 ? 15.443 -4.340 -25.102 1.00 94.25 94 VAL A CA 1
ATOM 760 C C . VAL A 1 94 ? 16.849 -4.894 -25.358 1.00 94.25 94 VAL A C 1
ATOM 762 O O . VAL A 1 94 ? 17.784 -4.576 -24.615 1.00 94.25 94 VAL A O 1
ATOM 765 N N . PRO A 1 95 ? 17.066 -5.687 -26.426 1.00 93.62 95 PRO A N 1
ATOM 766 C CA . PRO A 1 95 ? 18.392 -6.220 -26.709 1.00 93.62 95 PRO A CA 1
ATOM 767 C C . PRO A 1 95 ? 19.390 -5.092 -27.013 1.00 93.62 95 PRO A C 1
ATOM 769 O O . PRO A 1 95 ? 19.181 -4.269 -27.901 1.00 93.62 95 PRO A O 1
ATOM 772 N N . ARG A 1 96 ? 20.538 -5.051 -26.330 1.00 91.81 96 ARG A N 1
ATOM 773 C CA . ARG A 1 96 ? 21.505 -3.950 -26.531 1.00 91.81 96 ARG A CA 1
ATOM 774 C C . ARG A 1 96 ? 22.121 -3.936 -27.931 1.00 91.81 96 ARG A C 1
ATOM 776 O O . ARG A 1 96 ? 22.387 -2.874 -28.480 1.00 91.81 96 ARG A O 1
ATOM 783 N N . LEU A 1 97 ? 22.300 -5.108 -28.543 1.00 91.25 97 LEU A N 1
ATOM 784 C CA . LEU A 1 97 ? 22.956 -5.248 -29.850 1.00 91.25 97 LEU A CA 1
ATOM 785 C C . LEU A 1 97 ? 22.171 -4.622 -31.011 1.00 91.25 97 LEU A C 1
ATOM 787 O O . LEU A 1 97 ? 22.784 -4.271 -32.024 1.00 91.25 97 LEU A O 1
ATOM 791 N N . ILE A 1 98 ? 20.850 -4.464 -30.866 1.00 93.44 98 ILE A N 1
ATOM 792 C CA . ILE A 1 98 ? 19.995 -3.844 -31.887 1.00 93.44 98 ILE A CA 1
ATOM 793 C C . ILE A 1 98 ? 19.973 -2.314 -31.786 1.00 93.44 98 ILE A C 1
ATOM 795 O O . ILE A 1 98 ? 19.357 -1.661 -32.623 1.00 93.44 98 ILE A O 1
ATOM 799 N N . LEU A 1 99 ? 20.644 -1.728 -30.790 1.00 94.88 99 LEU A N 1
ATOM 800 C CA . LEU A 1 99 ? 20.692 -0.286 -30.564 1.00 94.88 99 LEU A CA 1
ATOM 801 C C . LEU A 1 99 ? 22.062 0.310 -30.944 1.00 94.88 99 LEU A C 1
ATOM 803 O O . LEU A 1 99 ? 23.094 -0.337 -30.740 1.00 94.88 99 LEU A O 1
ATOM 807 N N . PRO A 1 100 ? 22.105 1.558 -31.442 1.00 94.69 100 PRO A N 1
ATOM 808 C CA . PRO A 1 100 ? 23.312 2.379 -31.485 1.00 94.69 100 PRO A CA 1
ATOM 809 C C . PRO A 1 100 ? 23.870 2.620 -30.078 1.00 94.69 100 PRO A C 1
ATOM 811 O O . PRO A 1 100 ? 23.117 2.600 -29.102 1.00 94.69 100 PRO A O 1
ATOM 814 N N . VAL A 1 101 ? 25.176 2.871 -29.973 1.00 93.31 101 VAL A N 1
ATOM 815 C CA . VAL A 1 101 ? 25.873 3.046 -28.683 1.00 93.31 101 VAL A CA 1
ATOM 816 C C . VAL A 1 101 ? 25.265 4.196 -27.878 1.00 93.31 101 VAL A C 1
ATOM 818 O O . VAL A 1 101 ? 25.069 4.074 -26.673 1.00 93.31 101 VAL A O 1
ATOM 821 N N . GLU A 1 102 ? 24.881 5.274 -28.551 1.00 94.75 102 GLU A N 1
ATOM 822 C CA . GLU A 1 102 ? 24.290 6.466 -27.944 1.00 94.75 102 GLU A CA 1
ATOM 823 C C . GLU A 1 102 ? 22.958 6.132 -27.256 1.00 94.75 102 GLU A C 1
ATOM 825 O O . GLU A 1 102 ? 22.724 6.528 -26.117 1.00 94.75 102 GLU A O 1
ATOM 830 N N . LYS A 1 103 ? 22.113 5.324 -27.911 1.00 95.38 103 LYS A N 1
ATOM 831 C CA . LYS A 1 103 ? 20.815 4.885 -27.370 1.00 95.38 103 LYS A CA 1
ATOM 832 C C . LYS A 1 103 ? 20.972 3.837 -26.275 1.00 95.38 103 LYS A C 1
ATOM 834 O O . LYS A 1 103 ? 20.203 3.817 -25.321 1.00 95.38 103 LYS A O 1
ATOM 839 N N . GLN A 1 104 ? 21.993 2.984 -26.366 1.00 95.00 104 GLN A N 1
ATOM 840 C CA . GLN A 1 104 ? 22.333 2.086 -25.261 1.00 95.00 104 GLN A CA 1
ATOM 841 C C . GLN A 1 104 ? 22.709 2.884 -24.010 1.00 95.00 104 GLN A C 1
ATOM 843 O O . GLN A 1 104 ? 22.246 2.548 -22.921 1.00 95.00 104 GLN A O 1
ATOM 848 N N . GLN A 1 105 ? 23.514 3.937 -24.170 1.00 95.62 105 GLN A N 1
ATOM 849 C CA . GLN A 1 105 ? 23.930 4.793 -23.065 1.00 95.62 105 GLN A CA 1
ATOM 850 C C . GLN A 1 105 ? 22.747 5.562 -22.466 1.00 95.62 105 GLN A C 1
ATOM 852 O O . GLN A 1 105 ? 22.628 5.623 -21.245 1.00 95.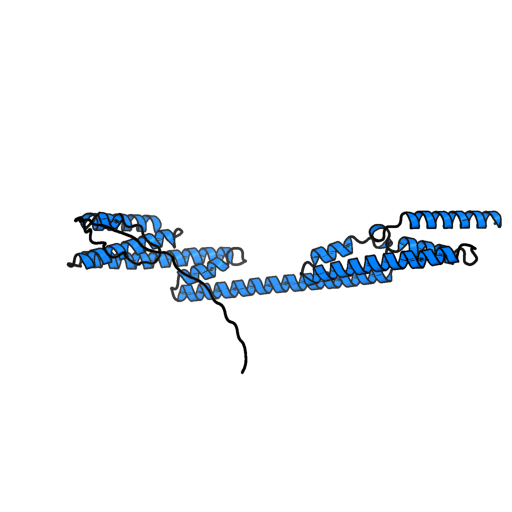62 105 GLN A O 1
ATOM 857 N N . GLU A 1 106 ? 21.847 6.084 -23.300 1.00 95.50 106 GLU A N 1
ATOM 858 C CA . GLU A 1 106 ? 20.606 6.729 -22.854 1.00 95.50 106 GLU A CA 1
ATOM 859 C C . GLU A 1 106 ? 19.754 5.783 -21.993 1.00 95.50 106 GLU A C 1
ATOM 861 O O . GLU A 1 106 ? 19.373 6.148 -20.883 1.00 95.50 106 GLU A O 1
ATOM 866 N N . LEU A 1 107 ? 19.544 4.533 -22.429 1.00 95.81 107 LEU A N 1
ATOM 867 C CA . LEU A 1 107 ? 18.819 3.534 -21.633 1.00 95.81 107 LEU A CA 1
ATOM 868 C C . LEU A 1 107 ? 19.521 3.184 -20.312 1.00 95.81 107 LEU A C 1
ATOM 870 O O . LEU A 1 107 ? 18.848 2.933 -19.315 1.00 95.81 107 LEU A O 1
ATOM 874 N N . VAL A 1 108 ? 20.860 3.163 -20.277 1.00 95.69 108 VAL A N 1
ATOM 875 C CA . VAL A 1 108 ? 21.623 2.942 -19.032 1.00 95.69 108 VAL A CA 1
ATOM 876 C C . VAL A 1 108 ? 21.421 4.097 -18.055 1.00 95.69 108 VAL A C 1
ATOM 878 O O . VAL A 1 108 ? 21.161 3.857 -16.876 1.00 95.69 108 VAL A O 1
ATOM 881 N N . VAL A 1 109 ? 21.521 5.340 -18.533 1.00 96.12 109 VAL A N 1
ATOM 882 C CA . VAL A 1 109 ? 21.280 6.534 -17.709 1.00 96.12 109 VAL A CA 1
ATOM 883 C C . VAL A 1 109 ? 19.848 6.519 -17.183 1.00 96.12 109 VAL A C 1
ATOM 885 O O . VAL A 1 109 ? 19.646 6.625 -15.975 1.00 96.12 109 VAL A O 1
ATOM 888 N N . ARG A 1 110 ? 18.871 6.267 -18.062 1.00 95.56 110 ARG A N 1
ATOM 889 C CA . ARG A 1 110 ? 17.452 6.219 -17.700 1.00 95.56 110 ARG A CA 1
ATOM 890 C C . ARG A 1 110 ? 17.148 5.136 -16.669 1.00 95.56 110 ARG A C 1
ATOM 892 O O . ARG A 1 110 ? 16.453 5.394 -15.694 1.00 95.56 110 ARG A O 1
ATOM 899 N N . SER A 1 111 ? 17.698 3.936 -16.847 1.00 96.50 111 SER A N 1
ATOM 900 C CA . SER A 1 111 ? 17.550 2.840 -15.883 1.00 96.50 111 SER A CA 1
ATOM 901 C C . SER A 1 111 ? 18.125 3.213 -14.514 1.00 96.50 111 SER A C 1
ATOM 903 O O . SER A 1 111 ? 17.458 3.014 -13.503 1.00 96.50 111 SER A O 1
ATOM 905 N N . LYS A 1 112 ? 19.311 3.833 -14.467 1.00 97.06 112 LYS A N 1
ATOM 906 C CA . LYS A 1 112 ? 19.914 4.281 -13.206 1.00 97.06 112 LYS A CA 1
ATOM 907 C C . LYS A 1 112 ? 19.057 5.334 -12.500 1.00 97.06 112 LYS A C 1
ATOM 909 O O . LYS A 1 112 ? 18.853 5.228 -11.294 1.00 97.06 112 LYS A O 1
ATOM 914 N N . GLU A 1 113 ? 18.555 6.324 -13.239 1.00 96.00 113 GLU A N 1
ATOM 915 C CA . GLU A 1 113 ? 17.643 7.344 -12.705 1.00 96.00 113 GLU A CA 1
ATOM 916 C C . GLU A 1 113 ? 16.401 6.699 -12.081 1.00 96.00 113 GLU A C 1
ATOM 918 O O . GLU A 1 113 ? 16.090 6.968 -10.923 1.00 96.00 113 GLU A O 1
ATOM 923 N N . LEU A 1 114 ? 15.745 5.789 -12.809 1.00 96.94 114 LEU A N 1
ATOM 924 C CA . LEU A 1 114 ? 14.547 5.095 -12.336 1.00 96.94 114 LEU A CA 1
ATOM 925 C C . LEU A 1 114 ? 14.812 4.262 -11.081 1.00 96.94 114 LEU A C 1
ATOM 927 O O . LEU A 1 114 ? 14.026 4.340 -10.143 1.00 96.94 114 LEU A O 1
ATOM 931 N N . SER A 1 115 ? 15.917 3.513 -11.024 1.00 96.19 115 SER A N 1
ATOM 932 C CA . SER A 1 115 ? 16.276 2.734 -9.832 1.00 96.19 115 SER A CA 1
ATOM 933 C C . SER A 1 115 ? 16.535 3.626 -8.615 1.00 96.19 115 SER A C 1
ATOM 935 O O . SER A 1 115 ? 16.102 3.305 -7.509 1.00 96.19 115 SER A O 1
ATOM 937 N N . THR A 1 116 ? 17.203 4.771 -8.798 1.00 96.69 116 THR A N 1
ATOM 938 C CA . THR A 1 116 ? 17.392 5.749 -7.717 1.00 96.69 116 THR A CA 1
ATOM 939 C C . THR A 1 116 ? 16.052 6.330 -7.262 1.00 96.69 116 THR A C 1
ATOM 941 O O . THR A 1 116 ? 15.786 6.397 -6.063 1.00 96.69 116 THR A O 1
ATOM 944 N N . THR A 1 117 ? 15.182 6.722 -8.195 1.00 95.38 117 THR A N 1
ATOM 945 C CA . THR A 1 117 ? 13.854 7.263 -7.877 1.00 95.38 117 THR A CA 1
ATOM 946 C C . THR A 1 117 ? 12.950 6.230 -7.202 1.00 95.38 117 THR A C 1
ATOM 948 O O . THR A 1 117 ? 12.203 6.583 -6.289 1.00 95.38 117 THR A O 1
ATOM 951 N N . GLU A 1 118 ? 13.019 4.958 -7.595 1.00 95.12 118 GLU A N 1
ATOM 952 C CA . GLU A 1 118 ? 12.309 3.863 -6.929 1.00 95.12 118 GLU A CA 1
ATOM 953 C C . GLU A 1 118 ? 12.754 3.731 -5.471 1.00 95.12 118 GLU A C 1
ATOM 955 O O . GLU A 1 118 ? 11.911 3.700 -4.573 1.00 95.12 118 GLU A O 1
ATOM 960 N N . ALA A 1 119 ? 14.069 3.702 -5.228 1.00 95.44 119 ALA A N 1
ATOM 961 C CA . ALA A 1 119 ? 14.626 3.588 -3.885 1.00 95.44 119 ALA A CA 1
ATOM 962 C C . ALA A 1 119 ? 14.170 4.748 -2.988 1.00 95.44 119 ALA A C 1
ATOM 964 O O . ALA A 1 119 ? 13.658 4.507 -1.894 1.00 95.44 119 ALA A O 1
ATOM 965 N N . ILE A 1 120 ? 14.254 5.986 -3.490 1.00 95.44 120 ILE A N 1
ATOM 966 C CA . ILE A 1 120 ? 13.793 7.184 -2.774 1.00 95.44 120 ILE A CA 1
ATOM 967 C C . ILE A 1 120 ? 12.295 7.094 -2.465 1.00 95.44 120 ILE A C 1
ATOM 969 O O . ILE A 1 120 ? 11.883 7.355 -1.336 1.00 95.44 120 ILE A O 1
ATOM 973 N N . ASN A 1 121 ? 11.458 6.714 -3.436 1.00 93.06 121 ASN A N 1
ATOM 974 C CA . ASN A 1 121 ? 10.014 6.600 -3.213 1.00 93.06 121 ASN A CA 1
ATOM 975 C C . ASN A 1 121 ? 9.671 5.515 -2.193 1.00 93.06 121 ASN A C 1
ATOM 977 O O . ASN A 1 121 ? 8.782 5.714 -1.361 1.00 93.06 121 ASN A O 1
ATOM 981 N N . ARG A 1 122 ? 10.362 4.373 -2.247 1.00 93.25 122 ARG A N 1
ATOM 982 C CA . ARG A 1 122 ? 10.171 3.277 -1.298 1.00 93.25 122 ARG A CA 1
ATOM 983 C C . ARG A 1 122 ? 10.531 3.718 0.115 1.00 93.25 122 ARG A C 1
ATOM 985 O O . ARG A 1 122 ? 9.730 3.515 1.020 1.00 93.25 122 ARG A O 1
ATOM 992 N N . GLU A 1 123 ? 11.688 4.348 0.286 1.00 94.69 123 GLU A N 1
ATOM 993 C CA . GLU A 1 123 ? 12.134 4.879 1.575 1.00 94.69 123 GLU A CA 1
ATOM 994 C C . GLU A 1 123 ? 11.180 5.960 2.098 1.00 94.69 123 GLU A C 1
ATOM 996 O O . GLU A 1 123 ? 10.725 5.882 3.234 1.00 94.69 123 GLU A O 1
ATOM 1001 N N . THR A 1 124 ? 10.774 6.903 1.244 1.00 95.06 124 THR A N 1
ATOM 1002 C CA . THR A 1 124 ? 9.815 7.964 1.598 1.00 95.06 124 THR A CA 1
ATOM 1003 C C . THR A 1 124 ? 8.474 7.382 2.046 1.00 95.06 124 THR A C 1
ATOM 1005 O O . THR A 1 124 ? 7.896 7.829 3.034 1.00 95.06 124 THR A O 1
ATOM 1008 N N . THR A 1 125 ? 7.980 6.358 1.346 1.00 93.50 125 THR A N 1
ATOM 1009 C CA . THR A 1 125 ? 6.720 5.686 1.696 1.00 93.50 125 THR A CA 1
ATOM 1010 C C . THR A 1 125 ? 6.841 4.944 3.024 1.00 93.50 125 THR A C 1
ATOM 1012 O O . THR A 1 125 ? 5.935 5.030 3.848 1.00 93.50 125 THR A O 1
ATOM 1015 N N . GLN A 1 126 ? 7.957 4.249 3.260 1.00 92.44 126 GLN A N 1
ATOM 1016 C CA . GLN A 1 126 ? 8.209 3.564 4.530 1.00 92.44 126 GLN A CA 1
ATOM 1017 C C . GLN A 1 126 ? 8.309 4.550 5.695 1.00 92.44 126 GLN A C 1
ATOM 1019 O O . GLN A 1 126 ? 7.692 4.325 6.731 1.00 92.44 126 GLN A O 1
ATOM 1024 N N . LEU A 1 12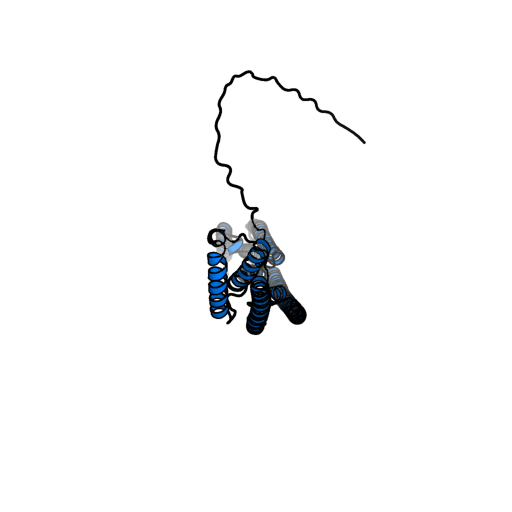7 ? 9.021 5.663 5.511 1.00 95.25 127 LEU A N 1
ATOM 1025 C CA . LEU A 1 127 ? 9.133 6.715 6.517 1.00 95.25 127 LEU A CA 1
ATOM 1026 C C . LEU A 1 127 ? 7.759 7.308 6.857 1.00 95.25 127 LEU A C 1
ATOM 1028 O O . LEU A 1 127 ? 7.428 7.453 8.030 1.00 95.25 127 LEU A O 1
ATOM 1032 N N . ALA A 1 128 ? 6.938 7.599 5.843 1.00 95.75 128 ALA A N 1
ATOM 1033 C CA . ALA A 1 128 ? 5.586 8.113 6.044 1.00 95.75 128 ALA A CA 1
ATOM 1034 C C . ALA A 1 128 ? 4.685 7.105 6.779 1.00 95.75 128 ALA A C 1
ATOM 1036 O O . ALA A 1 128 ? 3.926 7.489 7.666 1.00 95.75 128 ALA A O 1
ATOM 1037 N N . GLN A 1 129 ? 4.783 5.813 6.447 1.00 93.81 129 GLN A N 1
ATOM 1038 C CA . GLN A 1 129 ? 4.050 4.751 7.142 1.00 93.81 129 GLN A CA 1
ATOM 1039 C C . GLN A 1 129 ? 4.477 4.623 8.607 1.00 93.81 129 GLN A C 1
ATOM 1041 O O . GLN A 1 129 ? 3.618 4.516 9.480 1.00 93.81 129 GLN A O 1
ATOM 1046 N N . GLU A 1 130 ? 5.780 4.669 8.887 1.00 94.44 130 GLU A N 1
ATOM 1047 C CA . GLU A 1 130 ? 6.308 4.600 10.253 1.00 94.44 130 GLU A CA 1
ATOM 1048 C C . GLU A 1 130 ? 5.906 5.837 11.067 1.00 94.44 130 GLU A C 1
ATOM 1050 O O . GLU A 1 130 ? 5.462 5.707 12.207 1.00 94.44 130 GLU A O 1
ATOM 1055 N N . GLN A 1 131 ? 5.966 7.034 10.472 1.00 96.12 131 GLN A N 1
ATOM 1056 C CA . GLN A 1 131 ? 5.489 8.258 11.115 1.00 96.12 131 GLN A CA 1
ATOM 1057 C C . GLN A 1 131 ? 3.992 8.168 11.436 1.00 96.12 131 GLN A C 1
ATOM 1059 O O . GLN A 1 131 ? 3.586 8.439 12.566 1.00 96.12 131 GLN A O 1
ATOM 1064 N N . GLN A 1 132 ? 3.171 7.720 10.484 1.00 96.81 132 GLN A N 1
ATOM 1065 C CA . GLN A 1 132 ? 1.736 7.552 10.703 1.00 96.81 132 GLN A CA 1
ATOM 1066 C C . GLN A 1 132 ? 1.438 6.514 11.797 1.00 96.81 132 GLN A C 1
ATOM 1068 O O . GLN A 1 132 ? 0.510 6.697 12.591 1.00 96.81 132 GLN A O 1
ATOM 1073 N N . ALA A 1 133 ? 2.215 5.429 11.861 1.00 97.56 133 ALA A N 1
ATOM 1074 C CA . ALA A 1 133 ? 2.114 4.433 12.922 1.00 97.56 133 ALA A CA 1
ATOM 1075 C C . ALA A 1 133 ? 2.498 5.026 14.288 1.00 97.56 133 ALA A C 1
ATOM 1077 O O . ALA A 1 133 ? 1.791 4.820 15.272 1.00 97.56 133 ALA A O 1
ATOM 1078 N N . GLN A 1 134 ? 3.556 5.834 14.358 1.00 97.81 134 GLN A N 1
ATOM 1079 C CA . GLN A 1 134 ? 3.932 6.537 15.585 1.00 97.81 134 GLN A CA 1
ATOM 1080 C C . GLN A 1 134 ? 2.838 7.511 16.052 1.00 97.81 134 GLN A C 1
ATOM 1082 O O . GLN A 1 134 ? 2.533 7.571 17.244 1.00 97.81 134 GLN A O 1
ATOM 1087 N N . GLU A 1 135 ? 2.228 8.262 15.134 1.00 98.12 135 GLU A N 1
ATOM 1088 C CA . GLU A 1 135 ? 1.134 9.191 15.440 1.00 98.12 135 GLU A CA 1
ATOM 1089 C C . GLU A 1 135 ? -0.100 8.456 15.976 1.00 98.12 135 GLU A C 1
ATOM 1091 O O . GLU A 1 135 ? -0.630 8.827 17.023 1.00 98.12 135 GLU A O 1
ATOM 1096 N N . ASN A 1 136 ? -0.510 7.365 15.323 1.00 98.38 136 ASN A N 1
ATOM 1097 C CA . ASN A 1 136 ? -1.614 6.517 15.781 1.00 98.38 136 ASN A CA 1
ATOM 1098 C C . ASN A 1 136 ? -1.314 5.868 17.143 1.00 98.38 136 ASN A C 1
ATOM 1100 O O . ASN A 1 136 ? -2.200 5.778 17.992 1.00 98.38 136 ASN A O 1
ATOM 1104 N N . TRP A 1 137 ? -0.066 5.454 17.384 1.00 98.56 137 TRP A N 1
ATOM 1105 C CA . TRP A 1 137 ? 0.366 4.951 18.688 1.00 98.56 137 TRP A CA 1
ATOM 1106 C C . TRP A 1 137 ? 0.223 6.013 19.776 1.00 98.56 137 TRP A C 1
ATOM 1108 O O . TRP A 1 137 ? -0.362 5.742 20.824 1.00 98.56 137 TRP A O 1
ATOM 1118 N N . ASN A 1 138 ? 0.711 7.228 19.521 1.00 98.50 138 ASN A N 1
ATOM 1119 C CA . ASN A 1 138 ? 0.612 8.330 20.473 1.00 98.50 138 ASN A CA 1
ATOM 1120 C C . ASN A 1 138 ? -0.854 8.696 20.746 1.00 98.50 138 ASN A C 1
ATOM 1122 O O . ASN A 1 138 ? -1.238 8.818 21.906 1.00 98.50 138 ASN A O 1
ATOM 1126 N N . ALA A 1 139 ? -1.682 8.785 19.701 1.00 98.56 139 ALA A N 1
ATOM 1127 C CA . ALA A 1 139 ? -3.113 9.047 19.831 1.00 98.56 139 ALA A CA 1
ATOM 1128 C C . ALA A 1 139 ? -3.815 7.978 20.685 1.00 98.56 139 ALA A C 1
ATOM 1130 O O . ALA A 1 139 ? -4.570 8.315 21.597 1.00 98.56 139 ALA A O 1
ATOM 1131 N N . GLY A 1 140 ? -3.515 6.696 20.450 1.00 98.44 140 GLY A N 1
ATOM 1132 C CA . GLY A 1 140 ? -4.064 5.597 21.243 1.00 98.44 140 GLY A CA 1
ATOM 1133 C C . GLY A 1 140 ? -3.643 5.654 22.710 1.00 98.44 140 GLY A C 1
ATOM 1134 O O . GLY A 1 140 ? -4.469 5.443 23.596 1.00 98.44 140 GLY A O 1
ATOM 1135 N N . MET A 1 141 ? -2.380 5.994 22.986 1.00 98.56 141 MET A N 1
ATOM 1136 C CA . MET A 1 141 ? -1.886 6.165 24.356 1.00 98.56 141 MET A CA 1
ATOM 1137 C C . MET A 1 141 ? -2.572 7.337 25.070 1.00 98.56 141 MET A C 1
ATOM 1139 O O . MET A 1 141 ? -3.028 7.165 26.198 1.00 98.56 141 MET A O 1
ATOM 1143 N N . THR A 1 142 ? -2.716 8.492 24.413 1.00 98.69 142 THR A N 1
ATOM 1144 C CA . THR A 1 142 ? -3.421 9.654 24.976 1.00 98.69 142 THR A CA 1
ATOM 1145 C C . THR A 1 142 ? -4.891 9.345 25.265 1.00 98.69 142 THR A C 1
ATOM 1147 O O . THR A 1 142 ? -5.373 9.648 26.355 1.00 98.69 142 THR A O 1
ATOM 1150 N N . ALA A 1 143 ? -5.596 8.689 24.339 1.00 98.56 143 ALA A N 1
ATOM 1151 C CA . ALA A 1 143 ? -6.986 8.282 24.547 1.00 98.56 143 ALA A CA 1
ATOM 1152 C C . ALA A 1 143 ? -7.123 7.278 25.706 1.00 98.56 143 ALA A C 1
ATOM 1154 O O . ALA A 1 143 ? -8.043 7.377 26.519 1.00 98.56 143 ALA A O 1
ATOM 1155 N N . LEU A 1 144 ? -6.178 6.341 25.838 1.00 98.12 144 LEU A N 1
ATOM 1156 C CA . LEU A 1 144 ? -6.162 5.372 26.933 1.00 98.12 144 LEU A CA 1
ATOM 1157 C C . LEU A 1 144 ? -5.991 6.058 28.298 1.00 98.12 144 LEU A C 1
ATOM 1159 O O . LEU A 1 144 ? -6.705 5.727 29.246 1.00 98.12 144 LEU A O 1
ATOM 1163 N N . GLU A 1 145 ? -5.084 7.033 28.393 1.00 97.94 145 GLU A N 1
ATOM 1164 C CA . GLU A 1 145 ? -4.869 7.845 29.600 1.00 97.94 145 GLU A CA 1
ATOM 1165 C C . GLU A 1 145 ? -6.098 8.695 29.953 1.00 97.94 145 GLU A C 1
ATOM 1167 O O . GLU A 1 145 ? -6.465 8.802 31.126 1.00 97.94 145 GLU A O 1
ATOM 1172 N N . ALA A 1 146 ? -6.783 9.228 28.939 1.00 98.12 146 ALA A N 1
ATOM 1173 C CA . ALA A 1 146 ? -8.039 9.958 29.086 1.00 98.12 146 ALA A CA 1
ATOM 1174 C C . ALA A 1 146 ? -9.249 9.056 29.412 1.00 98.12 146 ALA A C 1
ATOM 1176 O O . ALA A 1 146 ? -10.341 9.569 29.654 1.00 98.12 146 ALA A O 1
ATOM 1177 N N . LYS A 1 147 ? -9.066 7.725 29.462 1.00 97.81 147 LYS A N 1
ATOM 1178 C CA . LYS A 1 147 ? -10.128 6.706 29.606 1.00 97.81 147 LYS A CA 1
ATOM 1179 C C . LYS A 1 147 ? -11.150 6.711 28.467 1.00 97.81 147 LYS A C 1
ATOM 1181 O O . LYS A 1 147 ? -12.258 6.196 28.599 1.00 97.81 147 LYS A O 1
ATOM 1186 N N . GLU A 1 148 ? -10.768 7.248 27.319 1.00 98.12 148 GLU A N 1
ATOM 1187 C CA . GLU A 1 148 ? -11.542 7.209 26.084 1.00 98.12 148 GLU A CA 1
ATOM 1188 C C . GLU A 1 148 ? -11.263 5.883 25.365 1.00 98.12 148 GLU A C 1
ATOM 1190 O O . GLU A 1 148 ? -10.649 5.828 24.300 1.00 98.12 148 GLU A O 1
ATOM 1195 N N . TYR A 1 149 ? -11.674 4.778 25.990 1.00 98.12 149 TYR A N 1
ATOM 1196 C CA . TYR A 1 149 ? -11.243 3.436 25.593 1.00 98.12 149 TYR A CA 1
ATOM 1197 C C . TYR A 1 149 ? -11.626 3.055 24.160 1.00 98.12 149 TYR A C 1
ATOM 1199 O O . TYR A 1 149 ? -10.821 2.434 23.472 1.00 98.12 149 TYR A O 1
ATOM 1207 N N . ASP A 1 150 ? -12.805 3.461 23.685 1.00 97.19 150 ASP A N 1
ATOM 1208 C CA . ASP A 1 150 ? -13.228 3.206 22.301 1.00 97.19 150 ASP A CA 1
ATOM 1209 C C . ASP A 1 150 ? -12.300 3.899 21.290 1.00 97.19 150 ASP A C 1
ATOM 1211 O O . ASP A 1 150 ? -11.877 3.283 20.312 1.00 97.19 150 ASP A O 1
ATOM 1215 N N . GLN A 1 151 ? -11.911 5.150 21.562 1.00 98.00 151 GLN A N 1
ATOM 1216 C CA . GLN A 1 151 ? -10.975 5.894 20.712 1.00 98.00 151 GLN A CA 1
ATOM 1217 C C . GLN A 1 151 ? -9.569 5.286 20.766 1.00 98.00 151 GLN A C 1
ATOM 1219 O O . GLN A 1 151 ? -8.896 5.172 19.740 1.00 98.00 151 GLN A O 1
ATOM 1224 N N . ALA A 1 152 ? -9.138 4.838 21.949 1.00 98.56 152 ALA A N 1
ATOM 1225 C CA . ALA A 1 152 ? -7.867 4.143 22.112 1.00 98.56 152 ALA A CA 1
ATOM 1226 C C . ALA A 1 152 ? -7.826 2.847 21.287 1.00 98.56 152 ALA A C 1
ATOM 1228 O O . ALA A 1 152 ? -6.865 2.609 20.554 1.00 98.56 152 ALA A O 1
ATOM 1229 N N . ILE A 1 153 ? -8.886 2.032 21.357 1.00 97.88 153 ILE A N 1
ATOM 1230 C CA . ILE A 1 153 ? -9.021 0.800 20.570 1.00 97.88 153 ILE A CA 1
ATOM 1231 C C . ILE A 1 153 ? -8.978 1.116 19.074 1.00 97.88 153 ILE A C 1
ATOM 1233 O O . ILE A 1 153 ? -8.260 0.437 18.341 1.00 97.88 153 ILE A O 1
ATOM 1237 N N . GLU A 1 154 ? -9.689 2.146 18.610 1.00 98.25 154 GLU A N 1
ATOM 1238 C CA . GLU A 1 154 ? -9.675 2.547 17.200 1.00 98.25 154 GLU A CA 1
ATOM 1239 C C . GLU A 1 154 ? -8.260 2.931 16.733 1.00 98.25 154 GLU A C 1
ATOM 1241 O O . GLU A 1 154 ? -7.781 2.433 15.710 1.00 98.25 154 GLU A O 1
ATOM 1246 N N . ALA A 1 155 ? -7.562 3.770 17.501 1.00 98.38 155 ALA A N 1
ATOM 1247 C CA . ALA A 1 155 ? -6.210 4.217 17.181 1.00 98.38 155 ALA A CA 1
ATOM 1248 C C . ALA A 1 155 ? -5.205 3.053 17.155 1.00 98.38 155 ALA A C 1
ATOM 1250 O O . ALA A 1 155 ? -4.435 2.927 16.202 1.00 98.38 155 ALA A O 1
ATOM 1251 N N . PHE A 1 156 ? -5.252 2.147 18.137 1.00 98.56 156 PHE A N 1
ATOM 1252 C CA . PHE A 1 156 ? -4.398 0.957 18.138 1.00 98.56 156 PHE A CA 1
ATOM 1253 C C . PHE A 1 156 ? -4.779 -0.045 17.040 1.00 98.56 156 PHE A C 1
ATOM 1255 O O . PHE A 1 156 ? -3.904 -0.718 16.500 1.00 98.56 156 PHE A O 1
ATOM 1262 N N . THR A 1 157 ? -6.050 -0.128 16.645 1.00 98.00 157 THR A N 1
ATOM 1263 C CA . THR A 1 157 ? -6.483 -1.008 15.545 1.00 98.00 157 THR A CA 1
ATOM 1264 C C . THR A 1 157 ? -5.863 -0.583 14.213 1.00 98.00 157 THR A C 1
ATOM 1266 O O . THR A 1 157 ? -5.466 -1.439 13.422 1.00 98.00 157 THR A O 1
ATOM 1269 N N . LYS A 1 158 ? -5.670 0.726 13.991 1.00 98.06 158 LYS A N 1
ATOM 1270 C CA . LYS A 1 158 ? -4.953 1.265 12.816 1.00 98.06 158 LYS A CA 1
ATOM 1271 C C . LYS A 1 158 ? -3.476 0.845 12.755 1.00 98.06 158 LYS A C 1
ATOM 1273 O O . LYS A 1 158 ? -2.842 1.028 11.721 1.00 98.06 158 LYS A O 1
ATOM 1278 N N . LEU A 1 159 ? -2.926 0.283 13.835 1.00 98.12 159 LEU A N 1
ATOM 1279 C CA . LEU A 1 159 ? -1.544 -0.204 13.911 1.00 98.12 159 LEU A CA 1
ATOM 1280 C C . LEU A 1 159 ? -1.396 -1.697 13.612 1.00 98.12 159 LEU A C 1
ATOM 1282 O O . LEU A 1 159 ? -0.268 -2.194 13.547 1.00 98.12 159 LEU A O 1
ATOM 1286 N N . LEU A 1 160 ? -2.495 -2.434 13.457 1.00 96.69 160 LEU A N 1
ATOM 1287 C CA . LEU A 1 160 ? -2.424 -3.853 13.119 1.00 96.69 160 LEU A CA 1
ATOM 1288 C C . LEU A 1 160 ? -1.787 -4.031 11.732 1.00 96.69 160 LEU A C 1
ATOM 1290 O O . LEU A 1 160 ? -2.072 -3.283 10.801 1.00 96.69 160 LEU A O 1
ATOM 1294 N N . GLY A 1 161 ? -0.892 -5.011 11.606 1.00 93.56 161 GLY A N 1
ATOM 1295 C CA . GLY A 1 161 ? -0.086 -5.227 10.400 1.00 93.56 161 GLY A CA 1
ATOM 1296 C C . GLY A 1 161 ? 1.141 -4.316 10.249 1.00 93.56 161 GLY A C 1
ATOM 1297 O O . GLY A 1 161 ? 1.851 -4.437 9.253 1.00 93.56 161 GLY A O 1
ATOM 1298 N N . THR A 1 162 ? 1.424 -3.436 11.215 1.00 95.31 162 THR A N 1
ATOM 1299 C CA . THR A 1 162 ? 2.648 -2.608 11.245 1.00 95.31 162 THR A CA 1
ATOM 1300 C C . THR A 1 162 ? 3.708 -3.183 12.197 1.00 95.31 162 THR A C 1
ATOM 1302 O O . THR A 1 162 ? 3.486 -4.194 12.868 1.00 95.31 162 THR A O 1
ATOM 1305 N N . SER A 1 163 ? 4.848 -2.496 12.325 1.00 94.50 163 SER A N 1
ATOM 1306 C CA . SER A 1 163 ? 5.873 -2.754 13.352 1.00 94.50 163 SER A CA 1
ATOM 1307 C C . SER A 1 163 ? 5.320 -2.717 14.793 1.00 94.50 163 SER A C 1
ATOM 1309 O O . SER A 1 163 ? 5.913 -3.307 15.701 1.00 94.50 163 SER A O 1
ATOM 1311 N N . TYR A 1 164 ? 4.160 -2.085 15.010 1.00 97.00 164 TYR A N 1
ATOM 1312 C CA . TYR A 1 164 ? 3.494 -1.965 16.308 1.00 97.00 164 TYR A CA 1
ATOM 1313 C C . TYR A 1 164 ? 2.493 -3.081 16.620 1.00 97.00 164 TYR A C 1
ATOM 1315 O O . TYR A 1 164 ? 2.019 -3.127 17.754 1.00 97.00 164 TYR A O 1
ATOM 1323 N N . ASP A 1 165 ? 2.185 -3.986 15.682 1.00 97.62 165 ASP A N 1
ATOM 1324 C CA . ASP A 1 165 ? 1.060 -4.934 15.777 1.00 97.62 165 ASP A CA 1
ATOM 1325 C C . ASP A 1 165 ? 0.982 -5.651 17.139 1.00 97.62 165 ASP A C 1
ATOM 1327 O O . ASP A 1 165 ? -0.024 -5.554 17.844 1.00 97.62 165 ASP A O 1
ATOM 1331 N N . VAL A 1 166 ? 2.079 -6.276 17.576 1.00 97.88 166 VAL A N 1
ATOM 1332 C CA . VAL A 1 166 ? 2.121 -7.036 18.839 1.00 97.88 166 VAL A CA 1
ATOM 1333 C C . VAL A 1 166 ? 1.828 -6.146 20.052 1.00 97.88 166 VAL A C 1
ATOM 1335 O O . VAL A 1 166 ? 1.099 -6.541 20.964 1.00 97.88 166 VAL A O 1
ATOM 1338 N N . LYS A 1 167 ? 2.383 -4.928 20.077 1.00 97.81 167 LYS A N 1
ATOM 1339 C CA . LYS A 1 167 ? 2.154 -3.972 21.170 1.00 97.81 167 LYS A CA 1
ATOM 1340 C C . LYS A 1 167 ? 0.730 -3.420 21.124 1.00 97.81 167 LYS A C 1
ATOM 1342 O O . LYS A 1 167 ? 0.107 -3.282 22.173 1.00 97.81 167 LYS A O 1
ATOM 1347 N N . ALA A 1 168 ? 0.222 -3.134 19.928 1.00 98.25 168 ALA A N 1
ATOM 1348 C CA . ALA A 1 168 ? -1.116 -2.611 19.702 1.00 98.25 168 ALA A CA 1
ATOM 1349 C C . ALA A 1 168 ? -2.190 -3.607 20.149 1.00 98.25 168 ALA A C 1
ATOM 1351 O O . ALA A 1 168 ? -3.073 -3.219 20.903 1.00 98.25 168 ALA A O 1
ATOM 1352 N N . ARG A 1 169 ? -2.067 -4.899 19.804 1.00 98.06 169 ARG A N 1
ATOM 1353 C CA . ARG A 1 169 ? -2.988 -5.953 20.276 1.00 98.06 169 ARG A CA 1
ATOM 1354 C C . ARG A 1 169 ? -3.101 -5.982 21.792 1.00 98.06 169 ARG A C 1
ATOM 1356 O O . ARG A 1 169 ? -4.199 -5.906 22.326 1.00 98.06 169 ARG A O 1
ATOM 1363 N N . LYS A 1 170 ? -1.960 -5.975 22.487 1.00 97.88 170 LYS A N 1
ATOM 1364 C CA . LYS A 1 170 ? -1.941 -5.945 23.953 1.00 97.88 170 LYS A CA 1
ATOM 1365 C C . LYS A 1 170 ? -2.672 -4.720 24.513 1.00 97.88 170 LYS A C 1
ATOM 1367 O O . LYS A 1 170 ? -3.386 -4.839 25.503 1.00 97.88 170 LYS A O 1
ATOM 1372 N N . ARG A 1 171 ? -2.486 -3.547 23.900 1.00 98.06 171 ARG A N 1
ATOM 1373 C CA . ARG A 1 171 ? -3.170 -2.318 24.324 1.00 98.06 171 ARG A CA 1
ATOM 1374 C C . ARG A 1 171 ? -4.659 -2.310 23.975 1.00 98.06 171 ARG A C 1
ATOM 1376 O O . ARG A 1 171 ? -5.433 -1.773 24.756 1.00 98.06 171 ARG A O 1
ATOM 1383 N N . ILE A 1 172 ? -5.066 -2.933 22.869 1.00 98.06 172 ILE A N 1
ATOM 1384 C CA . ILE A 1 172 ? -6.479 -3.149 22.521 1.00 98.06 172 ILE A CA 1
ATOM 1385 C C . ILE A 1 172 ? -7.149 -4.027 23.580 1.00 98.06 172 ILE A C 1
ATOM 1387 O O . ILE A 1 172 ? -8.210 -3.662 24.083 1.00 98.06 172 ILE A O 1
ATOM 1391 N N . ASP A 1 173 ? -6.519 -5.142 23.955 1.00 97.31 173 ASP A N 1
ATOM 1392 C CA . ASP A 1 173 ? -7.053 -6.057 24.969 1.00 97.31 173 ASP A CA 1
ATOM 1393 C C . ASP A 1 173 ? -7.183 -5.360 26.332 1.00 97.31 173 ASP A C 1
ATOM 1395 O O . ASP A 1 173 ? -8.210 -5.466 27.003 1.00 97.31 173 ASP A O 1
ATOM 1399 N N . GLU A 1 174 ? -6.169 -4.581 26.717 1.00 97.44 174 GLU A N 1
ATOM 1400 C CA . GLU A 1 174 ? -6.181 -3.774 27.938 1.00 97.44 174 GLU A CA 1
ATOM 1401 C C . GLU A 1 174 ? -7.298 -2.722 27.926 1.00 97.44 174 GLU A C 1
ATOM 1403 O O . GLU A 1 174 ? -8.097 -2.665 28.862 1.00 97.44 174 GLU A O 1
ATOM 1408 N N . ALA A 1 175 ? -7.393 -1.920 26.861 1.00 97.94 175 ALA A N 1
ATOM 1409 C CA . ALA A 1 175 ? -8.419 -0.892 26.715 1.00 97.94 175 ALA A CA 1
ATOM 1410 C C . ALA A 1 175 ? -9.830 -1.497 26.749 1.00 97.94 175 ALA A C 1
ATOM 1412 O O . ALA A 1 175 ? -10.705 -0.991 27.448 1.00 97.94 175 ALA A O 1
ATOM 1413 N N . ALA A 1 176 ? -10.037 -2.621 26.062 1.00 97.75 176 ALA A N 1
ATOM 1414 C CA . ALA A 1 176 ? -11.310 -3.329 26.047 1.00 97.75 176 ALA A CA 1
ATOM 1415 C C . ALA A 1 176 ? -11.675 -3.918 27.413 1.00 97.75 176 ALA A C 1
ATOM 1417 O O . ALA A 1 176 ? -12.833 -3.854 27.825 1.00 97.75 176 ALA A O 1
ATOM 1418 N N . GLY A 1 177 ? -10.698 -4.469 28.137 1.00 97.25 177 GLY A N 1
ATOM 1419 C CA . GLY A 1 177 ? -10.894 -4.947 29.502 1.00 97.25 177 GLY A CA 1
ATOM 1420 C C . GLY A 1 177 ? -11.322 -3.824 30.449 1.00 97.25 177 GLY A C 1
ATOM 1421 O O . GLY A 1 177 ? -12.281 -3.992 31.207 1.00 97.25 177 GLY A O 1
ATOM 1422 N N . LEU A 1 178 ? -10.656 -2.668 30.370 1.00 97.69 178 LEU A N 1
ATOM 1423 C CA . LEU A 1 178 ? -10.985 -1.485 31.169 1.00 97.69 178 LEU A CA 1
ATOM 1424 C C . LEU A 1 178 ? -12.373 -0.927 30.823 1.00 97.69 178 LEU A C 1
ATOM 1426 O O . LEU A 1 178 ? -13.175 -0.698 31.732 1.00 97.69 178 LEU A O 1
ATOM 1430 N N . ALA A 1 179 ? -12.693 -0.797 29.532 1.00 97.38 179 ALA A N 1
ATOM 1431 C CA . ALA A 1 179 ? -13.998 -0.337 29.062 1.00 97.38 179 ALA A CA 1
ATOM 1432 C C . ALA A 1 179 ? -15.132 -1.253 29.536 1.00 97.38 179 ALA A C 1
ATOM 1434 O O . ALA A 1 179 ? -16.086 -0.807 30.175 1.00 97.38 179 ALA A O 1
ATOM 1435 N N . ALA A 1 180 ? -14.983 -2.564 29.318 1.00 97.50 180 ALA A N 1
ATOM 1436 C CA . ALA A 1 180 ? -15.953 -3.561 29.749 1.00 97.50 180 ALA A CA 1
ATOM 1437 C C . ALA A 1 180 ? -16.141 -3.559 31.276 1.00 97.50 180 ALA A C 1
ATOM 1439 O O . ALA A 1 180 ? -17.256 -3.740 31.776 1.00 97.50 180 ALA A O 1
ATOM 1440 N N . GLN A 1 181 ? -15.067 -3.347 32.042 1.00 97.62 181 GLN A N 1
ATOM 1441 C CA . GLN A 1 181 ? -15.142 -3.246 33.496 1.00 97.62 181 GLN A CA 1
ATOM 1442 C C . GLN A 1 181 ? -15.908 -1.994 33.944 1.00 97.62 181 GLN A C 1
ATOM 1444 O O . GLN A 1 181 ? -16.729 -2.084 34.865 1.00 97.62 181 GLN A O 1
ATOM 1449 N N . GLU A 1 182 ? -15.663 -0.847 33.312 1.00 97.06 182 GLU A N 1
ATOM 1450 C CA . GLU A 1 182 ? -16.359 0.399 33.620 1.00 97.06 182 GLU A CA 1
ATOM 1451 C C . GLU A 1 182 ? -17.848 0.329 33.260 1.00 97.06 182 GLU A C 1
ATOM 1453 O O . GLU A 1 182 ? -18.696 0.643 34.101 1.00 97.06 182 GLU A O 1
ATOM 1458 N N . ASP A 1 183 ? -18.188 -0.176 32.077 1.00 96.94 183 ASP A N 1
ATOM 1459 C CA . ASP A 1 183 ? -19.576 -0.373 31.643 1.00 96.94 183 ASP A CA 1
ATOM 1460 C C . ASP A 1 183 ? -20.320 -1.334 32.558 1.00 96.94 183 ASP A C 1
ATOM 1462 O O . ASP A 1 183 ? -21.445 -1.061 32.984 1.00 96.94 183 ASP A O 1
ATOM 1466 N N . ARG A 1 184 ? -19.668 -2.431 32.955 1.00 97.38 184 ARG A N 1
ATOM 1467 C CA . ARG A 1 184 ? -20.246 -3.386 33.901 1.00 97.38 184 ARG A CA 1
ATOM 1468 C C . ARG A 1 184 ? -20.492 -2.748 35.266 1.00 97.38 184 ARG A C 1
ATOM 1470 O O . ARG A 1 184 ? -21.504 -3.052 35.900 1.00 97.38 184 ARG A O 1
ATOM 1477 N N . ARG A 1 185 ? -19.589 -1.880 35.737 1.00 97.75 185 ARG A N 1
ATOM 1478 C CA . ARG A 1 185 ? -19.778 -1.128 36.988 1.00 97.75 185 ARG A CA 1
ATOM 1479 C C . ARG A 1 185 ? -20.983 -0.192 36.876 1.00 97.75 185 ARG A C 1
ATOM 1481 O O . ARG A 1 185 ? -21.851 -0.239 37.745 1.00 97.75 185 ARG A O 1
ATOM 1488 N N . ARG A 1 186 ? -21.086 0.578 35.787 1.00 97.75 186 ARG A N 1
ATOM 1489 C CA . ARG A 1 186 ? -22.235 1.461 35.513 1.00 97.75 186 ARG A CA 1
ATOM 1490 C C . ARG A 1 186 ? -23.551 0.678 35.446 1.00 97.75 186 ARG A C 1
ATOM 1492 O O . ARG A 1 186 ? -24.538 1.074 36.065 1.00 97.75 186 ARG A O 1
ATOM 1499 N N . ALA A 1 187 ? -23.557 -0.475 34.778 1.00 97.81 187 ALA A N 1
ATOM 1500 C CA . ALA A 1 187 ? -24.712 -1.367 34.730 1.00 97.81 187 ALA A CA 1
ATOM 1501 C C . ALA A 1 187 ? -25.119 -1.847 36.134 1.00 9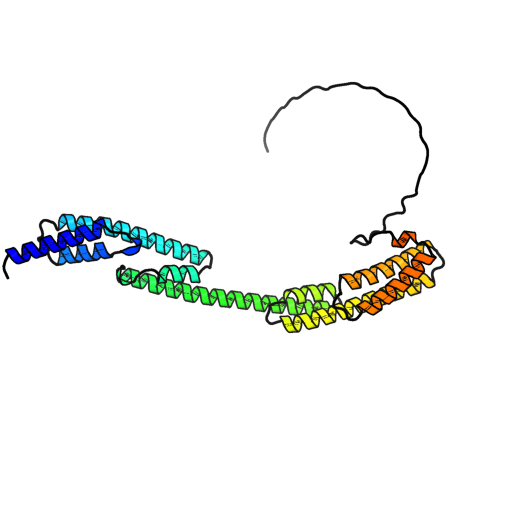7.81 187 ALA A C 1
ATOM 1503 O O . ALA A 1 187 ? -26.300 -1.797 36.486 1.00 97.81 187 ALA A O 1
ATOM 1504 N N . ALA A 1 188 ? -24.157 -2.261 36.964 1.00 97.62 188 ALA A N 1
ATOM 1505 C CA . ALA A 1 188 ? -24.423 -2.688 38.336 1.00 97.62 188 ALA A CA 1
ATOM 1506 C C . ALA A 1 188 ? -24.998 -1.553 39.203 1.00 97.62 188 ALA A C 1
ATOM 1508 O O . ALA A 1 188 ? -25.920 -1.789 39.981 1.00 97.62 188 ALA A O 1
ATOM 1509 N N . GLU A 1 189 ? -24.513 -0.319 39.048 1.00 98.06 189 GLU A N 1
ATOM 1510 C CA . GLU A 1 189 ? -25.049 0.857 39.748 1.00 98.06 189 GLU A CA 1
ATOM 1511 C C . GLU A 1 189 ? -26.507 1.142 39.361 1.00 98.06 189 GLU A C 1
ATOM 1513 O O . GLU A 1 189 ? -27.347 1.367 40.238 1.00 98.06 189 GLU A O 1
ATOM 1518 N N . LEU A 1 190 ? -26.837 1.063 38.066 1.00 97.81 190 LEU A N 1
ATOM 1519 C CA . LEU A 1 190 ? -28.215 1.193 37.578 1.00 97.81 190 LEU A CA 1
ATOM 1520 C C . LEU A 1 190 ? -29.130 0.106 38.153 1.00 97.81 190 LEU A C 1
ATOM 1522 O O . LEU A 1 190 ? -30.237 0.416 38.596 1.00 97.81 190 LEU A O 1
ATOM 1526 N N . PHE A 1 191 ? -28.648 -1.137 38.205 1.00 97.69 191 PHE A N 1
ATOM 1527 C CA . PHE A 1 191 ? -29.380 -2.271 38.769 1.00 97.69 191 PHE A CA 1
ATOM 1528 C C . PHE A 1 191 ? -29.618 -2.130 40.281 1.00 97.69 191 PHE A C 1
ATOM 1530 O O . PHE A 1 191 ? -30.711 -2.372 40.789 1.00 97.69 191 PHE A O 1
ATOM 1537 N N . VAL A 1 192 ? -28.612 -1.687 41.040 1.00 97.44 192 VAL A N 1
ATOM 1538 C CA . VAL A 1 192 ? -28.787 -1.424 42.478 1.00 97.44 192 VAL A CA 1
ATOM 1539 C C . VAL A 1 192 ? -29.777 -0.278 42.698 1.00 97.44 192 VAL A C 1
ATOM 1541 O O . VAL A 1 192 ? -30.619 -0.355 43.595 1.00 97.44 192 VAL A O 1
ATOM 1544 N N . ARG A 1 193 ? -29.723 0.774 41.871 1.00 97.25 193 ARG A N 1
ATOM 1545 C CA . ARG A 1 193 ? -30.667 1.896 41.942 1.00 97.25 193 ARG A CA 1
ATOM 1546 C C . ARG A 1 193 ? -32.097 1.466 41.607 1.00 97.25 193 ARG A C 1
ATOM 1548 O O . ARG A 1 193 ? -33.021 1.914 42.285 1.00 97.25 193 ARG A O 1
ATOM 1555 N N . SER A 1 194 ? -32.294 0.572 40.634 1.00 96.31 194 SER A N 1
ATOM 1556 C CA . SER A 1 194 ? -33.628 0.061 40.293 1.00 96.31 194 SER A CA 1
ATOM 1557 C C . SER A 1 194 ? -34.259 -0.707 41.453 1.00 96.31 194 SER A C 1
ATOM 1559 O O . SER A 1 194 ? -35.442 -0.523 41.721 1.00 96.31 194 SER A O 1
ATOM 1561 N N . GLY A 1 195 ? -33.471 -1.487 42.203 1.00 93.25 195 GLY A N 1
ATOM 1562 C CA . GLY A 1 195 ? -33.946 -2.200 43.396 1.00 93.25 195 GLY A CA 1
ATOM 1563 C C . GLY A 1 195 ? -34.395 -1.288 44.548 1.00 93.25 195 GLY A C 1
ATOM 1564 O O . GLY A 1 195 ? -35.152 -1.721 45.410 1.00 93.25 195 GLY A O 1
ATOM 1565 N N . ARG A 1 196 ? -33.958 -0.021 44.559 1.00 95.06 196 ARG A N 1
ATOM 1566 C CA . ARG A 1 196 ? -34.341 0.999 45.555 1.00 95.06 196 ARG A CA 1
ATOM 1567 C C . ARG A 1 196 ? -35.439 1.949 45.064 1.00 95.06 196 ARG A C 1
ATOM 1569 O O . ARG A 1 196 ? -35.826 2.854 45.794 1.00 95.06 196 ARG A O 1
ATOM 1576 N N . THR A 1 197 ? -35.898 1.795 43.823 1.00 94.44 197 THR A N 1
ATOM 1577 C CA . THR A 1 197 ? -36.867 2.703 43.199 1.00 94.44 197 THR A CA 1
ATOM 1578 C C . THR A 1 197 ? -38.281 2.153 43.367 1.00 94.44 197 THR A C 1
ATOM 1580 O O . THR A 1 197 ? -38.566 1.038 42.935 1.00 94.44 197 THR A O 1
ATOM 1583 N N . HIS A 1 198 ? -39.165 2.940 43.984 1.00 92.12 198 HIS A N 1
ATOM 1584 C CA . HIS A 1 198 ? -40.560 2.551 44.220 1.00 92.12 198 HIS A CA 1
ATOM 1585 C C . HIS A 1 198 ? -41.462 2.774 43.001 1.00 92.12 198 HIS A C 1
ATOM 1587 O O . HIS A 1 198 ? -42.403 2.012 42.796 1.00 92.12 198 HIS A O 1
ATOM 1593 N N . ASP A 1 199 ? -41.167 3.790 42.186 1.00 95.19 199 ASP A N 1
ATOM 1594 C CA . ASP A 1 199 ? -41.901 4.043 40.949 1.00 95.19 199 ASP A CA 1
ATOM 1595 C C . ASP A 1 199 ? -41.618 2.952 39.904 1.00 95.19 199 ASP A C 1
ATOM 1597 O O . ASP A 1 199 ? -40.467 2.703 39.525 1.00 95.19 199 ASP A O 1
ATOM 1601 N N . LEU A 1 200 ? -42.686 2.314 39.422 1.00 92.56 200 LEU A N 1
ATOM 1602 C CA . LEU A 1 200 ? -42.604 1.164 38.525 1.00 92.56 200 LEU A CA 1
ATOM 1603 C C . LEU A 1 200 ? -41.973 1.534 37.177 1.00 92.56 200 LEU A C 1
ATOM 1605 O O . LEU A 1 200 ? -41.139 0.788 36.660 1.00 92.56 200 LEU A O 1
ATOM 1609 N N . MET A 1 201 ? -42.335 2.693 36.621 1.00 91.75 201 MET A N 1
ATOM 1610 C CA . MET A 1 201 ? -41.837 3.141 35.317 1.00 91.75 201 MET A CA 1
ATOM 1611 C C . MET A 1 201 ? -40.346 3.469 35.368 1.00 91.75 201 MET A C 1
ATOM 1613 O O . MET A 1 201 ? -39.566 3.016 34.525 1.00 91.75 201 MET A O 1
ATOM 1617 N N . SER A 1 202 ? -39.917 4.182 36.407 1.00 93.62 202 SER A N 1
ATOM 1618 C CA . SER A 1 202 ? -38.507 4.479 36.650 1.00 93.62 202 SER A CA 1
ATOM 1619 C C . SER A 1 202 ? -37.696 3.206 36.892 1.00 93.62 202 SER A C 1
ATOM 1621 O O . SER A 1 202 ? -36.598 3.068 36.346 1.00 93.62 202 SER A O 1
ATOM 1623 N N . ARG A 1 203 ? -38.240 2.232 37.640 1.00 94.50 203 ARG A N 1
ATOM 1624 C CA . ARG A 1 203 ? -37.595 0.923 37.838 1.00 94.50 203 ARG A CA 1
ATOM 1625 C C . ARG A 1 203 ? -37.391 0.189 36.508 1.00 94.50 203 ARG A C 1
ATOM 1627 O O . ARG A 1 203 ? -36.275 -0.269 36.259 1.00 94.50 203 ARG A O 1
ATOM 1634 N N . LYS A 1 204 ? -38.408 0.136 35.633 1.00 94.06 204 LYS A N 1
ATOM 1635 C CA . LYS A 1 204 ? -38.308 -0.455 34.280 1.00 94.06 204 LYS A CA 1
ATOM 1636 C C . LYS A 1 204 ? -37.202 0.211 33.452 1.00 94.06 204 LYS A C 1
ATOM 1638 O O . LYS A 1 204 ? -36.336 -0.480 32.918 1.00 94.06 204 LYS A O 1
ATOM 1643 N N . LYS A 1 205 ? -37.172 1.548 33.405 1.00 94.75 205 LYS A N 1
ATOM 1644 C CA . LYS A 1 205 ? -36.161 2.312 32.649 1.00 94.75 205 LYS A CA 1
ATOM 1645 C C . LYS A 1 205 ? -34.733 2.015 33.118 1.00 94.75 205 LYS A C 1
ATOM 1647 O O . LYS A 1 205 ? -33.834 1.852 32.296 1.00 94.75 205 LYS A O 1
ATOM 1652 N N . LEU A 1 206 ? -34.519 1.922 34.431 1.00 96.19 206 LEU A N 1
ATOM 1653 C CA . LEU A 1 206 ? -33.208 1.610 35.006 1.00 96.19 206 LEU A CA 1
ATOM 1654 C C . LEU A 1 206 ? -32.749 0.182 34.688 1.00 96.19 206 LEU A C 1
ATOM 1656 O O . LEU A 1 206 ? -31.579 -0.011 34.357 1.00 96.19 206 LEU A O 1
ATOM 1660 N N . LEU A 1 207 ? -33.655 -0.800 34.757 1.00 95.81 207 LEU A N 1
ATOM 1661 C CA . LEU A 1 207 ? -33.352 -2.190 34.404 1.00 95.81 207 LEU A CA 1
ATOM 1662 C C . LEU A 1 207 ? -32.995 -2.331 32.921 1.00 95.81 207 LEU A C 1
ATOM 1664 O O . LEU A 1 207 ? -31.994 -2.970 32.604 1.00 95.81 207 LEU A O 1
ATOM 1668 N N . LEU A 1 208 ? -33.746 -1.684 32.024 1.00 95.69 208 LEU A N 1
ATOM 1669 C CA . LEU A 1 208 ? -33.456 -1.699 30.587 1.00 95.69 208 LEU A CA 1
ATOM 1670 C C . LEU A 1 208 ? -32.121 -1.022 30.260 1.00 95.69 208 LEU A C 1
ATOM 1672 O O . LEU A 1 208 ? -31.333 -1.574 29.500 1.00 95.69 208 LEU A O 1
ATOM 1676 N N . ALA A 1 209 ? -31.814 0.120 30.883 1.00 95.81 209 ALA A N 1
ATOM 1677 C CA . ALA A 1 209 ? -30.520 0.778 30.707 1.00 95.81 209 ALA A CA 1
ATOM 1678 C C . ALA A 1 209 ? -29.351 -0.081 31.229 1.00 95.81 209 ALA A C 1
ATOM 1680 O O . ALA A 1 209 ? -28.303 -0.164 30.592 1.00 95.81 209 ALA A O 1
ATOM 1681 N N . SER A 1 210 ? -29.535 -0.758 32.369 1.00 97.69 210 SER A N 1
ATOM 1682 C CA . SER A 1 210 ? -28.549 -1.703 32.907 1.00 97.69 210 SER A CA 1
ATOM 1683 C C . SER A 1 210 ? -28.335 -2.895 31.966 1.00 97.69 210 SER A C 1
ATOM 1685 O O . SER A 1 210 ? -27.194 -3.251 31.668 1.00 97.69 210 SER A O 1
ATOM 1687 N N . ARG A 1 211 ? -29.425 -3.469 31.437 1.00 96.69 211 ARG A N 1
ATOM 1688 C CA . ARG A 1 211 ? -29.390 -4.556 30.453 1.00 96.69 211 ARG A CA 1
ATOM 1689 C C . ARG A 1 211 ? -28.652 -4.146 29.183 1.00 96.69 211 ARG A C 1
ATOM 1691 O O . ARG A 1 211 ? -27.787 -4.894 28.738 1.00 96.69 211 ARG A O 1
ATOM 1698 N N . GLN A 1 212 ? -28.964 -2.967 28.643 1.00 96.19 212 GLN A N 1
ATOM 1699 C CA . GLN A 1 212 ? -28.351 -2.457 27.420 1.00 96.19 212 GLN A CA 1
ATOM 1700 C C . GLN A 1 212 ? -26.831 -2.364 27.557 1.00 96.19 212 GLN A C 1
ATOM 1702 O O . GLN A 1 212 ? -26.120 -2.895 26.715 1.00 96.19 212 GLN A O 1
ATOM 1707 N N . LEU A 1 213 ? -26.329 -1.787 28.655 1.00 96.50 213 LEU A N 1
ATOM 1708 C CA . LEU A 1 213 ? -24.885 -1.710 28.897 1.00 96.50 213 LEU A CA 1
ATOM 1709 C C . LEU A 1 213 ? -24.228 -3.096 28.913 1.00 96.50 213 LEU A C 1
ATOM 1711 O O . LEU A 1 213 ? -23.163 -3.282 28.338 1.00 96.50 213 LEU A O 1
ATOM 1715 N N . LEU A 1 214 ? -24.858 -4.096 29.537 1.00 97.19 214 LEU A N 1
ATOM 1716 C CA . LEU A 1 214 ? -24.315 -5.458 29.539 1.00 97.19 214 LEU A CA 1
ATOM 1717 C C . LEU A 1 214 ? -24.329 -6.106 28.149 1.00 97.19 214 LEU A C 1
ATOM 1719 O O . LEU A 1 214 ? -23.415 -6.863 27.831 1.00 97.19 214 LEU A O 1
ATOM 1723 N N . GLN A 1 215 ? -25.338 -5.825 27.326 1.00 96.44 215 GLN A N 1
ATOM 1724 C CA . GLN A 1 215 ? -25.381 -6.294 25.939 1.00 96.44 215 GLN A CA 1
ATOM 1725 C C . GLN A 1 215 ? -24.306 -5.620 25.090 1.00 96.44 215 GLN A C 1
ATOM 1727 O O . GLN A 1 215 ? -23.591 -6.308 24.363 1.00 96.44 215 GLN A O 1
ATOM 1732 N N . ASP A 1 216 ? -24.144 -4.307 25.242 1.00 95.44 216 ASP A N 1
ATOM 1733 C CA . ASP A 1 216 ? -23.136 -3.526 24.532 1.00 95.44 216 ASP A CA 1
ATOM 1734 C C . ASP A 1 216 ? -21.728 -4.046 24.821 1.00 95.44 216 ASP A C 1
ATOM 1736 O O . ASP A 1 216 ? -20.937 -4.172 23.893 1.00 95.44 216 ASP A O 1
ATOM 1740 N N . ILE A 1 217 ? -21.427 -4.450 26.061 1.00 96.00 217 ILE A N 1
ATOM 1741 C CA . ILE A 1 217 ? -20.130 -5.060 26.399 1.00 96.00 217 ILE A CA 1
ATOM 1742 C C . ILE A 1 217 ? -19.862 -6.319 25.567 1.00 96.00 217 ILE A C 1
ATOM 1744 O O . ILE A 1 217 ? -18.753 -6.494 25.067 1.00 96.00 217 ILE A O 1
ATOM 1748 N N . LEU A 1 218 ? -20.857 -7.198 25.406 1.00 95.00 218 LEU A N 1
ATOM 1749 C CA . LEU A 1 218 ? -20.696 -8.446 24.647 1.00 95.00 218 LEU A CA 1
ATOM 1750 C C . LEU A 1 218 ? -20.492 -8.200 23.147 1.00 95.00 218 LEU A C 1
ATOM 1752 O O . LEU A 1 218 ? -19.905 -9.041 22.470 1.00 95.00 218 LEU A O 1
ATOM 1756 N N . ILE A 1 219 ? -20.984 -7.070 22.639 1.00 95.00 219 ILE A N 1
ATOM 1757 C CA . ILE A 1 219 ? -20.875 -6.684 21.230 1.00 95.00 219 ILE A CA 1
ATOM 1758 C C . ILE A 1 219 ? -19.567 -5.928 20.973 1.00 95.00 219 ILE A C 1
ATOM 1760 O O . ILE A 1 219 ? -18.854 -6.243 20.025 1.00 95.00 219 ILE A O 1
ATOM 1764 N N . LYS A 1 220 ? -19.256 -4.929 21.805 1.00 94.12 220 LYS A N 1
ATOM 1765 C CA . LYS A 1 220 ? -18.122 -4.012 21.623 1.00 94.12 220 LYS A CA 1
ATOM 1766 C C . LYS A 1 220 ? -16.798 -4.592 22.107 1.00 94.12 220 LYS A C 1
ATOM 1768 O O . LYS A 1 220 ? -15.761 -4.325 21.508 1.00 94.12 220 LYS A O 1
ATOM 1773 N N . TYR A 1 221 ? -16.828 -5.389 23.175 1.00 95.56 221 TYR A N 1
ATOM 1774 C CA . TYR A 1 221 ? -15.631 -5.930 23.823 1.00 95.56 221 TYR A CA 1
ATOM 1775 C C . TYR A 1 221 ? -15.687 -7.465 23.940 1.00 95.56 221 TYR A C 1
ATOM 1777 O O . TYR A 1 221 ? -15.545 -8.007 25.046 1.00 95.56 221 TYR A O 1
ATOM 1785 N N . PRO A 1 222 ? -15.883 -8.199 22.824 1.00 92.38 222 PRO A N 1
ATOM 1786 C CA . PRO A 1 222 ? -16.003 -9.658 22.844 1.00 92.38 222 PRO A CA 1
ATOM 1787 C C . PRO A 1 222 ? -14.723 -10.355 23.328 1.00 92.38 222 PRO A C 1
ATOM 1789 O O . PRO A 1 222 ? -14.794 -11.437 23.903 1.00 92.38 222 PRO A O 1
ATOM 1792 N N . GLN A 1 223 ? -13.562 -9.723 23.143 1.00 88.62 223 GLN A N 1
ATOM 1793 C CA . GLN A 1 223 ? -12.263 -10.187 23.639 1.00 88.62 223 GLN A CA 1
ATOM 1794 C C . GLN A 1 223 ? -12.049 -9.958 25.143 1.00 88.62 223 GLN A C 1
ATOM 1796 O O . GLN A 1 223 ? -11.019 -10.352 25.677 1.00 88.62 223 GLN A O 1
ATOM 1801 N N . SER A 1 224 ? -12.985 -9.311 25.847 1.00 91.62 224 SER A N 1
ATOM 1802 C CA . SER A 1 224 ? -12.841 -9.117 27.289 1.00 91.62 224 SER A CA 1
ATOM 1803 C C . SER A 1 224 ? -13.047 -10.430 28.059 1.00 91.62 224 SER A C 1
ATOM 1805 O O . SER A 1 224 ? -14.004 -11.180 27.834 1.00 91.62 224 SER A O 1
ATOM 1807 N N . ASP A 1 225 ? -12.228 -10.648 29.092 1.00 90.25 225 ASP A N 1
ATOM 1808 C CA . ASP A 1 225 ? -12.350 -11.782 30.028 1.00 90.25 225 ASP A CA 1
ATOM 1809 C C . ASP A 1 225 ? -13.619 -11.721 30.914 1.00 90.25 225 ASP A C 1
ATOM 1811 O O . ASP A 1 225 ? -13.808 -12.503 31.855 1.00 90.25 225 ASP A O 1
ATOM 1815 N N . LEU A 1 226 ? -14.516 -10.762 30.659 1.00 91.75 226 LEU A N 1
ATOM 1816 C CA . LEU A 1 226 ? -15.732 -10.524 31.432 1.00 91.75 226 LEU A CA 1
ATOM 1817 C C . LEU A 1 226 ? -16.974 -11.203 30.853 1.00 91.75 226 LEU A C 1
ATOM 1819 O O . LEU A 1 226 ? -17.991 -11.236 31.548 1.00 91.75 226 LEU A O 1
ATOM 1823 N N . THR A 1 227 ? -16.896 -11.797 29.660 1.00 92.00 227 THR A N 1
ATOM 1824 C CA . THR A 1 227 ? -18.032 -12.395 28.935 1.00 92.00 227 THR A CA 1
ATOM 1825 C C . THR A 1 227 ? -18.950 -13.245 29.825 1.00 92.00 227 THR A C 1
ATOM 1827 O O . THR A 1 227 ? -20.147 -12.975 29.936 1.00 92.00 227 THR A O 1
ATOM 1830 N N . GLU A 1 228 ? -18.407 -14.224 30.553 1.00 94.50 228 GLU A N 1
ATOM 1831 C CA . GLU A 1 228 ? -19.220 -15.110 31.402 1.00 94.50 228 GLU A CA 1
ATOM 1832 C C . GLU A 1 228 ? -19.816 -14.404 32.630 1.00 94.50 228 GLU A C 1
ATOM 1834 O O . GLU A 1 228 ? -20.916 -14.730 33.081 1.00 94.50 228 GLU A O 1
ATOM 1839 N N . LYS A 1 229 ? -19.122 -13.400 33.180 1.00 95.44 229 LYS A N 1
ATOM 1840 C CA . LYS A 1 229 ? -19.652 -12.582 34.283 1.00 95.44 229 LYS A CA 1
ATOM 1841 C C . LYS A 1 229 ? -20.794 -11.692 33.791 1.00 95.44 229 LYS A C 1
ATOM 1843 O O . LYS A 1 229 ? -21.815 -11.601 34.468 1.00 95.44 229 LYS A O 1
ATOM 1848 N N . VAL A 1 230 ? -20.633 -11.081 32.619 1.00 96.81 230 VAL A N 1
ATOM 1849 C CA . VAL A 1 230 ? -21.633 -10.220 31.975 1.00 96.81 230 VAL A CA 1
ATOM 1850 C C . VAL A 1 230 ? -22.892 -11.017 31.646 1.00 96.81 230 VAL A C 1
ATOM 1852 O O . VAL A 1 230 ? -23.972 -10.603 32.056 1.00 96.81 230 VAL A O 1
ATOM 1855 N N . LYS A 1 231 ? -22.771 -12.211 31.049 1.00 95.94 231 LYS A N 1
ATOM 1856 C CA . LYS A 1 231 ? -23.914 -13.110 30.798 1.00 95.94 231 LYS A CA 1
ATOM 1857 C C . LYS A 1 231 ? -24.679 -13.469 32.074 1.00 95.94 231 LYS A C 1
ATOM 1859 O O . LYS A 1 231 ? -25.906 -13.430 32.086 1.00 95.94 231 LYS A O 1
ATOM 1864 N N . ARG A 1 232 ? -23.979 -13.778 33.176 1.00 96.62 232 ARG A N 1
ATOM 1865 C CA . ARG A 1 232 ? -24.628 -14.042 34.477 1.00 96.62 232 ARG A CA 1
ATOM 1866 C C . ARG A 1 232 ? -25.359 -12.817 35.024 1.00 96.62 232 ARG A C 1
ATOM 1868 O O . ARG A 1 232 ? -26.464 -12.953 35.541 1.00 96.62 232 ARG A O 1
ATOM 1875 N N . ASN A 1 233 ? -24.748 -11.635 34.928 1.00 96.62 233 ASN A N 1
ATOM 1876 C CA . ASN A 1 233 ? -25.389 -10.387 35.336 1.00 96.62 233 ASN A CA 1
ATOM 1877 C C . ASN A 1 233 ? -26.635 -10.097 34.480 1.00 96.62 233 ASN A C 1
ATOM 1879 O O . ASN A 1 233 ? -27.669 -9.739 35.035 1.00 96.62 233 ASN A O 1
ATOM 1883 N N . LEU A 1 234 ? -26.557 -10.328 33.169 1.00 96.62 234 LEU A N 1
ATOM 1884 C CA . LEU A 1 234 ? -27.654 -10.133 32.227 1.00 96.62 234 LEU A CA 1
ATOM 1885 C C . LEU A 1 234 ? -28.824 -11.079 32.512 1.00 96.62 234 LEU A C 1
ATOM 1887 O O . LEU A 1 234 ? -29.951 -10.614 32.623 1.00 96.62 234 LEU A O 1
ATOM 1891 N N . LYS A 1 235 ? -28.552 -12.366 32.774 1.00 96.75 235 LYS A N 1
ATOM 1892 C CA . LYS A 1 235 ? -29.580 -13.333 33.193 1.00 96.75 235 LYS A CA 1
ATOM 1893 C C . LYS A 1 235 ? -30.365 -12.848 34.417 1.00 96.75 235 LYS A C 1
ATOM 1895 O O . LYS A 1 235 ? -31.587 -12.908 34.428 1.00 96.75 235 LYS A O 1
ATOM 1900 N N . ARG A 1 236 ? -29.668 -12.331 35.434 1.00 96.19 236 ARG A N 1
ATOM 1901 C CA . ARG A 1 236 ? -30.312 -11.808 36.650 1.00 96.19 236 ARG A CA 1
ATOM 1902 C C . ARG A 1 236 ? -31.191 -10.585 36.365 1.00 96.19 236 ARG A C 1
ATOM 1904 O O . ARG A 1 236 ? -32.233 -10.424 36.988 1.00 96.19 236 ARG A O 1
ATOM 1911 N N . ILE A 1 237 ? -30.766 -9.713 35.454 1.00 95.88 237 ILE A N 1
ATOM 1912 C CA . ILE A 1 237 ? -31.571 -8.556 35.044 1.00 95.88 237 ILE A CA 1
ATOM 1913 C C . ILE A 1 237 ? -32.804 -9.010 34.263 1.00 95.88 237 ILE A C 1
ATOM 1915 O O . ILE A 1 237 ? -33.891 -8.501 34.517 1.00 95.88 237 ILE A O 1
ATOM 1919 N N . ASP A 1 238 ? -32.657 -9.983 33.366 1.00 95.25 238 ASP A N 1
ATOM 1920 C CA . ASP A 1 238 ? -33.774 -10.540 32.601 1.00 95.25 238 ASP A CA 1
ATOM 1921 C C . ASP A 1 238 ? -34.814 -11.207 33.519 1.00 95.25 238 ASP A C 1
ATOM 1923 O O . ASP A 1 238 ? -36.012 -11.058 33.295 1.00 95.25 238 ASP A O 1
ATOM 1927 N N . GLU A 1 239 ? -34.387 -11.887 34.589 1.00 94.94 239 GLU A N 1
ATOM 1928 C CA . GLU A 1 239 ? -35.281 -12.430 35.626 1.00 94.94 239 GLU A CA 1
ATOM 1929 C C . GLU A 1 239 ? -36.082 -11.322 36.339 1.00 94.94 239 GLU A C 1
ATOM 1931 O O . GLU A 1 239 ? -37.297 -11.445 36.498 1.00 94.94 239 GLU A O 1
ATOM 1936 N N . GLU A 1 240 ? -35.436 -10.212 36.709 1.00 94.00 240 GLU A N 1
ATOM 1937 C CA . GLU A 1 240 ? -36.101 -9.051 37.326 1.00 94.00 240 GLU A CA 1
ATOM 1938 C C . GLU A 1 240 ? -37.057 -8.336 36.362 1.00 94.00 240 GLU A C 1
ATOM 1940 O O . GLU A 1 240 ? -38.140 -7.916 36.767 1.00 94.00 240 GLU A O 1
ATOM 1945 N N . ILE A 1 241 ? -36.686 -8.206 35.084 1.00 93.56 241 ILE A N 1
ATOM 1946 C CA . ILE A 1 241 ? -37.565 -7.628 34.061 1.00 93.56 241 ILE A CA 1
ATOM 1947 C C . ILE A 1 241 ? -38.782 -8.529 33.851 1.00 93.56 241 ILE A C 1
ATOM 1949 O O . ILE A 1 241 ? -39.902 -8.029 33.884 1.00 93.56 241 ILE A O 1
ATOM 1953 N N . ASN A 1 242 ? -38.592 -9.845 33.717 1.00 93.12 242 ASN A N 1
ATOM 1954 C CA . ASN A 1 242 ? -39.689 -10.805 33.566 1.00 93.12 242 ASN A CA 1
ATOM 1955 C C . ASN A 1 242 ? -40.673 -10.779 34.738 1.00 93.12 242 ASN A C 1
ATOM 1957 O O . ASN A 1 242 ? -41.876 -10.904 34.525 1.00 93.12 242 ASN A O 1
ATOM 1961 N N . ALA A 1 243 ? -40.182 -10.606 35.968 1.00 92.00 243 ALA A N 1
ATOM 1962 C CA . ALA A 1 243 ? -41.036 -10.511 37.149 1.00 92.00 243 ALA A CA 1
ATOM 1963 C C . ALA A 1 243 ? -41.923 -9.252 37.151 1.00 92.00 243 ALA A C 1
ATOM 1965 O O . ALA A 1 243 ? -42.969 -9.238 37.797 1.00 92.00 243 ALA A O 1
ATOM 1966 N N . ILE A 1 244 ? -41.504 -8.195 36.450 1.00 89.88 244 ILE A N 1
ATOM 1967 C CA . ILE A 1 244 ? -42.236 -6.930 36.360 1.00 89.88 244 ILE A CA 1
ATOM 1968 C C . ILE A 1 244 ? -43.151 -6.914 35.133 1.00 89.88 244 ILE A C 1
ATOM 1970 O O . ILE A 1 244 ? -44.314 -6.530 35.237 1.00 89.88 244 ILE A O 1
ATOM 1974 N N . ASP A 1 245 ? -42.603 -7.248 33.967 1.00 86.44 245 ASP A N 1
ATOM 1975 C CA . ASP A 1 245 ? -43.274 -7.182 32.673 1.00 86.44 245 ASP A CA 1
ATOM 1976 C C . ASP A 1 245 ? -42.494 -7.997 31.618 1.00 86.44 245 ASP A C 1
ATOM 1978 O O . ASP A 1 245 ? -41.510 -7.505 31.051 1.00 86.44 245 ASP A O 1
ATOM 1982 N N . PRO A 1 246 ? -42.930 -9.237 31.325 1.00 86.25 246 PRO A N 1
ATOM 1983 C CA . PRO A 1 246 ? -42.272 -10.119 30.360 1.00 86.25 246 PRO A CA 1
ATOM 1984 C C . PRO A 1 246 ? -42.192 -9.550 28.939 1.00 86.25 246 PRO A C 1
ATOM 1986 O O . PRO A 1 246 ? -41.301 -9.919 28.173 1.00 86.25 246 PRO A O 1
ATOM 1989 N N . THR A 1 247 ? -43.102 -8.645 28.561 1.00 88.38 247 THR A N 1
ATOM 1990 C CA . THR A 1 247 ? -43.147 -8.107 27.193 1.00 88.38 247 THR A CA 1
ATOM 1991 C C . THR A 1 247 ? -41.946 -7.213 26.880 1.00 88.38 247 THR A C 1
ATOM 1993 O O . THR A 1 247 ? -41.547 -7.091 25.722 1.00 88.38 247 THR A O 1
ATOM 1996 N N . LEU A 1 248 ? -41.286 -6.669 27.908 1.00 82.38 248 LEU A N 1
ATOM 1997 C CA . LEU A 1 248 ? -40.111 -5.809 27.759 1.00 82.38 248 LEU A CA 1
ATOM 1998 C C . LEU A 1 248 ? -38.876 -6.549 27.232 1.00 82.38 248 LEU A C 1
ATOM 2000 O O . LEU A 1 248 ? -37.970 -5.911 26.700 1.00 82.38 248 LEU A O 1
ATOM 2004 N N . LEU A 1 249 ? -38.825 -7.880 27.350 1.00 80.44 249 LEU A N 1
ATOM 2005 C CA . LEU A 1 249 ? -37.743 -8.687 26.775 1.00 80.44 249 LEU A CA 1
ATOM 2006 C C . LEU A 1 249 ? -37.964 -9.036 25.299 1.00 80.44 249 LEU A C 1
ATOM 2008 O O . LEU A 1 249 ? -37.014 -9.437 24.628 1.00 80.44 249 LEU A O 1
ATOM 2012 N N . ALA A 1 250 ? -39.193 -8.884 24.796 1.00 72.88 250 ALA A N 1
ATOM 2013 C CA . ALA A 1 250 ? -39.543 -9.162 23.405 1.00 72.88 250 ALA A CA 1
ATOM 2014 C C . ALA A 1 250 ? -39.175 -8.010 22.456 1.00 72.88 250 ALA A C 1
ATOM 2016 O O . ALA A 1 250 ? -39.218 -8.189 21.239 1.00 72.88 250 ALA A O 1
ATOM 2017 N N . VAL A 1 251 ? -38.802 -6.841 22.990 1.00 57.97 251 VAL A N 1
ATOM 2018 C CA . VAL A 1 251 ? -38.384 -5.690 22.185 1.00 57.97 251 VAL A CA 1
ATOM 2019 C C . VAL A 1 251 ? -36.959 -5.937 21.667 1.00 57.97 251 VAL A C 1
ATOM 2021 O O . VAL A 1 251 ? -36.024 -6.023 22.471 1.00 57.97 251 VAL A O 1
ATOM 2024 N N . PRO A 1 252 ? -36.753 -6.069 20.342 1.00 50.59 252 PRO A N 1
ATOM 2025 C CA . PRO A 1 252 ? -35.416 -6.177 19.783 1.00 50.59 252 PRO A CA 1
ATOM 2026 C C . PRO A 1 252 ? -34.650 -4.879 20.049 1.00 50.59 252 PRO A C 1
ATOM 2028 O O . PRO A 1 252 ? -35.151 -3.779 19.829 1.00 50.59 252 PRO A O 1
ATOM 2031 N N . VAL A 1 253 ? -33.422 -5.024 20.538 1.00 47.81 253 VAL A N 1
ATOM 2032 C CA . VAL A 1 253 ? -32.501 -3.917 20.804 1.00 47.81 253 VAL A CA 1
ATOM 2033 C C . VAL A 1 253 ? -32.196 -3.209 19.485 1.00 47.81 253 VAL A C 1
ATOM 2035 O O . VAL A 1 253 ? -31.495 -3.753 18.633 1.00 47.81 253 VAL A O 1
ATOM 2038 N N . THR A 1 254 ? -32.720 -2.000 19.295 1.00 41.19 254 THR A N 1
ATOM 2039 C CA . THR A 1 254 ? -32.292 -1.131 18.199 1.00 41.19 254 THR A CA 1
ATOM 2040 C C . THR A 1 254 ? -30.981 -0.456 18.576 1.00 41.19 254 THR A C 1
ATOM 2042 O O . THR A 1 254 ? -30.893 0.251 19.584 1.00 41.19 254 THR A O 1
ATOM 2045 N N . VAL A 1 255 ? -29.968 -0.658 17.735 1.00 37.81 255 VAL A N 1
ATOM 2046 C CA . VAL A 1 255 ? -28.727 0.122 17.710 1.00 37.81 255 VAL A CA 1
ATOM 2047 C C . VAL A 1 255 ? -29.125 1.603 17.652 1.00 37.81 255 VAL A C 1
ATOM 2049 O O . VAL A 1 255 ? -29.723 2.003 16.658 1.00 37.81 255 VAL A O 1
ATOM 2052 N N . ASN A 1 256 ? -28.871 2.359 18.733 1.00 37.22 256 ASN A N 1
ATOM 2053 C CA . ASN A 1 256 ? -29.088 3.814 18.952 1.00 37.22 256 ASN A CA 1
ATOM 2054 C C . ASN A 1 256 ? -29.949 4.221 20.169 1.00 37.22 256 ASN A C 1
ATOM 2056 O O . ASN A 1 256 ? -30.194 5.408 20.356 1.00 37.22 256 ASN A O 1
ATOM 2060 N N . GLY A 1 257 ? -30.350 3.306 21.057 1.00 41.97 257 GLY A N 1
ATOM 2061 C CA . GLY A 1 257 ? -30.747 3.686 22.427 1.00 41.97 257 GLY A CA 1
ATOM 2062 C C . GLY A 1 257 ? -32.069 4.456 22.591 1.00 41.97 257 GLY A C 1
ATOM 2063 O O . GLY A 1 257 ? -32.346 4.942 23.689 1.00 41.97 257 GLY A O 1
ATOM 2064 N N . GLN A 1 258 ? -32.910 4.536 21.559 1.00 30.28 258 GLN A N 1
ATOM 2065 C CA . GLN A 1 258 ? -34.264 5.073 21.689 1.00 30.28 258 GLN A CA 1
ATOM 2066 C C . GLN A 1 258 ? -35.235 3.933 22.030 1.00 30.28 258 GLN A C 1
ATOM 2068 O O . GLN A 1 258 ? -35.412 3.005 21.244 1.00 30.28 258 GLN A O 1
ATOM 2073 N N . LEU A 1 259 ? -35.864 3.995 23.207 1.00 39.41 259 LEU A N 1
ATOM 2074 C CA . LEU A 1 259 ? -37.012 3.141 23.526 1.00 39.41 259 LEU A CA 1
ATOM 2075 C C . LEU A 1 259 ? -38.173 3.532 22.592 1.00 39.41 259 LEU A C 1
ATOM 2077 O O . LEU A 1 259 ? -38.479 4.725 22.521 1.00 39.41 259 LEU A O 1
ATOM 2081 N N . PRO A 1 260 ? -38.829 2.591 21.889 1.00 40.56 260 PRO A N 1
ATOM 2082 C CA . PRO A 1 260 ? -40.088 2.897 21.228 1.00 40.56 260 PRO A CA 1
ATOM 2083 C C . PRO A 1 260 ? -41.139 3.218 22.298 1.00 40.56 260 PRO A C 1
ATOM 2085 O O . PRO A 1 260 ? -41.287 2.483 23.277 1.00 40.56 260 PRO A O 1
ATOM 2088 N N . GLU A 1 261 ? -41.833 4.343 22.121 1.00 35.56 261 GLU A N 1
ATOM 2089 C CA . GLU A 1 261 ? -43.012 4.715 22.910 1.00 35.56 261 GLU A CA 1
ATOM 2090 C C . GLU A 1 261 ? -44.017 3.545 22.926 1.00 35.56 261 GLU A C 1
ATOM 2092 O O . GLU A 1 261 ? -44.190 2.873 21.900 1.00 35.56 261 GLU A O 1
ATOM 2097 N N . PRO A 1 262 ? -44.673 3.263 24.066 1.00 37.53 262 PRO A N 1
ATOM 2098 C CA . PRO A 1 262 ? -45.641 2.183 24.146 1.00 37.53 262 PRO A CA 1
ATOM 2099 C C . PRO A 1 262 ? -46.831 2.515 23.242 1.00 37.53 262 PRO A C 1
ATOM 2101 O O . PRO A 1 262 ? -47.551 3.485 23.467 1.00 37.53 262 PRO A O 1
ATOM 2104 N N . VAL A 1 263 ? -47.042 1.704 22.206 1.00 39.50 263 VAL A N 1
ATOM 2105 C CA . VAL A 1 263 ? -48.237 1.805 21.367 1.00 39.50 263 VAL A CA 1
ATOM 2106 C C . VAL A 1 263 ? -49.414 1.302 22.196 1.00 39.50 263 VAL A C 1
ATOM 2108 O O . VAL A 1 263 ? -49.556 0.100 22.427 1.00 39.50 263 VAL A O 1
ATOM 2111 N N . GLU A 1 264 ? -50.246 2.227 22.673 1.00 34.06 264 GLU A N 1
ATOM 2112 C CA . GLU A 1 264 ? -51.543 1.893 23.249 1.00 34.06 264 GLU A CA 1
ATOM 2113 C C . GLU A 1 264 ? -52.380 1.149 22.200 1.00 34.06 264 GLU A C 1
ATOM 2115 O O . GLU A 1 264 ? -52.720 1.661 21.132 1.00 34.06 264 GLU A O 1
ATOM 2120 N N . SER A 1 265 ? -52.689 -0.106 22.515 1.00 38.09 265 SER A N 1
ATOM 2121 C CA . SER A 1 265 ? -53.608 -0.953 21.768 1.00 38.09 265 SER A CA 1
ATOM 2122 C C . SER A 1 265 ? -55.015 -0.349 21.805 1.00 38.09 265 SER A C 1
ATOM 2124 O O . SER A 1 265 ? -55.738 -0.541 22.782 1.00 38.09 265 SER A O 1
ATOM 2126 N N . SER A 1 266 ? -55.441 0.312 20.726 1.00 31.73 266 SER A N 1
ATOM 2127 C CA . SER A 1 266 ? -56.863 0.571 20.473 1.00 31.73 266 SER A CA 1
ATOM 2128 C C . SER A 1 266 ? -57.426 -0.501 19.537 1.00 31.73 266 SER A C 1
ATOM 2130 O O . SER A 1 266 ? -57.165 -0.536 18.336 1.00 31.73 266 SER A O 1
ATOM 2132 N N . ALA A 1 267 ? -58.187 -1.420 20.126 1.00 33.00 267 ALA A N 1
ATOM 2133 C CA . ALA A 1 267 ? -59.064 -2.338 19.418 1.00 33.00 267 ALA A CA 1
ATOM 2134 C C . ALA A 1 267 ? -60.500 -1.786 19.446 1.00 33.00 267 ALA A C 1
ATOM 2136 O O . ALA A 1 267 ? -60.983 -1.411 20.511 1.00 33.00 267 ALA A O 1
ATOM 2137 N N . GLY A 1 268 ? -61.172 -1.815 18.286 1.00 30.03 268 GLY A N 1
ATOM 2138 C CA . GLY A 1 268 ? -62.589 -1.463 18.081 1.00 30.03 268 GLY A CA 1
ATOM 2139 C C . GLY A 1 268 ? -62.796 0.040 17.851 1.00 30.03 268 GLY A C 1
ATOM 2140 O O . GLY A 1 268 ? -62.259 0.847 18.584 1.00 30.03 268 GLY A O 1
ATOM 2141 N N . GLU A 1 269 ? -63.534 0.527 16.854 1.00 29.98 269 GLU A N 1
ATOM 2142 C CA . GLU A 1 269 ? -64.798 0.006 16.347 1.00 29.98 269 GLU A CA 1
ATOM 2143 C C . GLU A 1 269 ? -65.128 0.621 14.967 1.00 29.98 269 GLU A C 1
ATOM 2145 O O . GLU A 1 269 ? -64.787 1.755 14.640 1.00 29.98 269 GLU A O 1
ATOM 2150 N N . THR A 1 270 ? -65.772 -0.190 14.135 1.00 33.28 270 THR A N 1
ATOM 2151 C CA . THR A 1 270 ? -66.268 0.044 12.770 1.00 33.28 270 THR A CA 1
ATOM 2152 C C . THR A 1 270 ? -67.244 1.215 12.606 1.00 33.28 270 THR A C 1
ATOM 2154 O O . THR A 1 270 ? -68.122 1.348 13.446 1.00 33.28 270 THR A O 1
ATOM 2157 N N . LEU A 1 271 ? -67.254 1.892 11.437 1.00 31.17 271 LEU A N 1
ATOM 2158 C CA . LEU A 1 271 ? -68.469 2.110 10.609 1.00 31.17 271 LEU A CA 1
ATOM 2159 C C . LEU A 1 271 ? -68.215 2.881 9.286 1.00 31.17 271 LEU A C 1
ATOM 2161 O O . LEU A 1 271 ? -67.957 4.076 9.257 1.00 31.17 271 LEU A O 1
ATOM 2165 N N . ARG A 1 272 ? -68.352 2.131 8.182 1.00 32.34 272 ARG A N 1
ATOM 2166 C CA . ARG A 1 272 ? -69.012 2.437 6.889 1.00 32.34 272 ARG A CA 1
ATOM 2167 C C . ARG A 1 272 ? -69.393 3.903 6.559 1.00 32.34 272 ARG A C 1
ATOM 2169 O O . ARG A 1 272 ? -70.274 4.442 7.217 1.00 32.34 272 ARG A O 1
ATOM 2176 N N . LYS A 1 273 ? -69.014 4.402 5.366 1.00 33.75 273 LYS A N 1
ATOM 2177 C CA . LYS A 1 273 ? -69.804 4.410 4.095 1.00 33.75 273 LYS A CA 1
ATOM 2178 C C . LYS A 1 273 ? -69.161 5.316 3.020 1.00 33.75 273 LYS A C 1
ATOM 2180 O O . LYS A 1 273 ? -68.695 6.393 3.348 1.00 33.75 273 LYS A O 1
ATOM 2185 N N . ASN A 1 274 ? -69.222 4.829 1.770 1.00 32.06 274 ASN A N 1
ATOM 2186 C CA . ASN A 1 274 ? -69.499 5.480 0.467 1.00 32.06 274 ASN A CA 1
ATOM 2187 C C . ASN A 1 274 ? -69.137 6.971 0.280 1.00 32.06 274 ASN A C 1
ATOM 2189 O O . ASN A 1 274 ? -69.520 7.795 1.090 1.00 32.06 274 ASN A O 1
ATOM 2193 N N . GLY A 1 275 ? -68.570 7.437 -0.832 1.00 30.17 275 GLY A N 1
ATOM 2194 C CA . GLY A 1 275 ? -68.403 6.883 -2.174 1.00 30.17 275 GLY A CA 1
ATOM 2195 C C . GLY A 1 275 ? -68.233 8.041 -3.180 1.00 30.17 275 GLY A C 1
ATOM 2196 O O . GLY A 1 275 ? -68.498 9.183 -2.823 1.00 30.17 275 GLY A O 1
ATOM 2197 N N . GLN A 1 276 ? -67.848 7.690 -4.415 1.00 33.53 276 GLN A N 1
ATOM 2198 C CA . GLN A 1 276 ? -67.973 8.456 -5.676 1.00 33.53 276 GLN A CA 1
ATOM 2199 C C . GLN A 1 276 ? -67.147 9.752 -5.816 1.00 33.53 276 GLN A C 1
ATOM 2201 O O . GLN A 1 276 ? -67.315 10.707 -5.076 1.00 33.53 276 GLN A O 1
ATOM 2206 N N . GLU A 1 277 ? -66.108 9.756 -6.658 1.00 34.59 277 GLU A N 1
ATOM 2207 C CA . GLU A 1 277 ? -66.094 9.887 -8.137 1.00 34.59 277 GLU A CA 1
ATOM 2208 C C . GLU A 1 277 ? -65.963 11.338 -8.615 1.00 34.59 277 GLU A C 1
ATOM 2210 O O . GLU A 1 277 ? -66.491 12.260 -8.004 1.00 34.59 277 GLU A O 1
ATOM 2215 N N . SER A 1 278 ? -65.332 11.460 -9.791 1.00 34.56 278 SER A N 1
ATOM 2216 C CA . SER A 1 278 ? -65.117 12.635 -10.651 1.00 34.56 278 SER A CA 1
ATOM 2217 C C . SER A 1 278 ? -63.903 13.504 -10.285 1.00 34.56 278 SER A C 1
ATOM 2219 O O . SER A 1 278 ? -63.691 13.857 -9.138 1.00 34.56 278 SER A O 1
ATOM 2221 N N . GLY A 1 279 ? -63.007 13.872 -11.198 1.00 32.50 279 GLY A N 1
ATOM 2222 C CA . GLY A 1 279 ? -62.921 13.650 -12.636 1.00 32.50 279 GLY A CA 1
ATOM 2223 C C . GLY A 1 279 ? -61.720 14.441 -13.177 1.00 32.50 279 GLY A C 1
ATOM 2224 O O .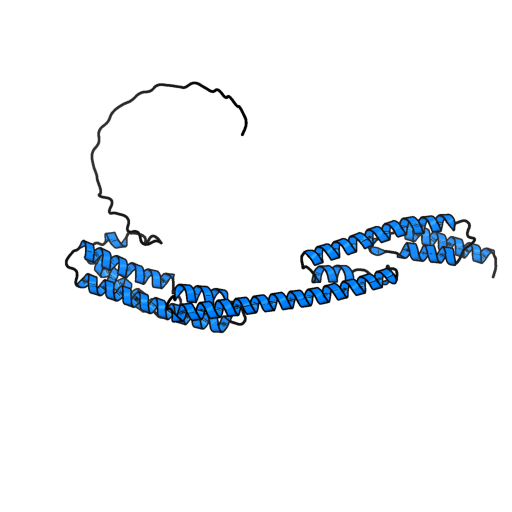 GLY A 1 279 ? -61.513 15.580 -12.784 1.00 32.50 279 GLY A O 1
ATOM 2225 N N . VAL A 1 280 ? -60.915 13.755 -13.990 1.00 39.97 280 VAL A N 1
ATOM 2226 C CA . VAL A 1 280 ? -59.993 14.143 -15.087 1.00 39.97 280 VAL A CA 1
ATOM 2227 C C . VAL A 1 280 ? -59.635 15.645 -15.318 1.00 39.97 280 VAL A C 1
ATOM 2229 O O . VAL A 1 280 ? -60.498 16.512 -15.213 1.00 39.97 280 VAL A O 1
ATOM 2232 N N . PRO A 1 281 ? -58.373 15.958 -15.717 1.00 54.19 281 PRO A N 1
ATOM 2233 C CA . PRO A 1 281 ? -57.743 17.286 -15.665 1.00 54.19 281 PRO A CA 1
ATOM 2234 C C . PRO A 1 281 ? -57.790 18.055 -17.006 1.00 54.19 281 PRO A C 1
ATOM 2236 O O . PRO A 1 281 ? -58.275 17.535 -18.010 1.00 54.19 281 PRO A O 1
ATOM 2239 N N . PRO A 1 282 ? -57.218 19.274 -17.059 1.00 44.38 282 PRO A N 1
ATOM 2240 C CA . PRO A 1 282 ? -56.270 19.609 -18.141 1.00 44.38 282 PRO A CA 1
ATOM 2241 C C . PRO A 1 282 ? -55.073 20.455 -17.628 1.00 44.38 282 PRO A C 1
ATOM 2243 O O . PRO A 1 282 ? -55.198 21.217 -16.679 1.00 44.38 282 PRO A O 1
ATOM 2246 N N . ALA A 1 283 ? -53.826 20.202 -18.039 1.00 35.47 283 ALA A N 1
ATOM 2247 C CA . ALA A 1 283 ? -53.143 20.531 -19.304 1.00 35.47 283 ALA A CA 1
ATOM 2248 C C . ALA A 1 283 ? -52.288 21.824 -19.237 1.00 35.47 283 ALA A C 1
ATOM 2250 O O . ALA A 1 283 ? -52.795 22.932 -19.136 1.00 35.47 283 ALA A O 1
ATOM 2251 N N . GLN A 1 284 ? -50.970 21.595 -19.289 1.00 36.19 284 GLN A N 1
ATOM 2252 C CA . GLN A 1 284 ? -49.870 22.316 -19.961 1.00 36.19 284 GLN A CA 1
ATOM 2253 C C . GLN A 1 284 ? -49.995 23.806 -20.356 1.00 36.19 284 GLN A C 1
ATOM 2255 O O . GLN A 1 284 ? -50.865 24.174 -21.134 1.00 36.19 284 GLN A O 1
ATOM 2260 N N . ALA A 1 285 ? -48.959 24.587 -20.001 1.00 38.47 285 ALA A N 1
ATOM 2261 C CA . ALA A 1 285 ? -48.117 25.418 -20.899 1.00 38.47 285 ALA A CA 1
ATOM 2262 C C . ALA A 1 285 ? -47.066 26.169 -20.044 1.00 38.47 285 ALA A C 1
ATOM 2264 O O . ALA A 1 285 ? -47.416 26.966 -19.185 1.00 38.47 285 ALA A O 1
ATOM 2265 N N . VAL A 1 286 ? -45.782 25.793 -20.055 1.00 41.22 286 VAL A N 1
ATOM 2266 C CA . VAL A 1 286 ? -44.694 26.373 -20.876 1.00 41.22 286 VAL A CA 1
ATOM 2267 C C . VAL A 1 286 ? -44.768 27.899 -21.043 1.00 41.22 286 VAL A C 1
ATOM 2269 O O . VAL A 1 286 ? -45.591 28.384 -21.814 1.00 41.22 286 VAL A O 1
ATOM 2272 N N . LYS A 1 287 ? -43.809 28.626 -20.444 1.00 44.28 287 LYS A N 1
ATOM 2273 C CA . LYS A 1 287 ? -43.006 29.654 -21.136 1.00 44.28 287 LYS A CA 1
ATOM 2274 C C . LYS A 1 287 ? -41.768 30.079 -20.335 1.00 44.28 287 LYS A C 1
ATOM 2276 O O . LYS A 1 287 ? -41.832 30.516 -19.195 1.00 44.28 287 LYS A O 1
ATOM 2281 N N . SER A 1 288 ? -40.652 29.923 -21.026 1.00 42.03 288 SER A N 1
ATOM 2282 C CA . SER A 1 288 ? -39.313 30.480 -20.865 1.00 42.03 288 SER A CA 1
ATOM 2283 C C . SER A 1 288 ? -39.242 32.013 -20.913 1.00 42.03 288 SER A C 1
ATOM 2285 O O . SER A 1 288 ? -39.929 32.596 -21.747 1.00 42.03 288 SER A O 1
ATOM 2287 N N . HIS A 1 289 ? -38.320 32.609 -20.144 1.00 40.59 289 HIS A N 1
ATOM 2288 C CA . HIS A 1 289 ? -37.329 33.661 -20.495 1.00 40.59 289 HIS A CA 1
ATOM 2289 C C . HIS A 1 289 ? -36.560 34.020 -19.195 1.00 40.59 289 HIS A C 1
ATOM 2291 O O . HIS A 1 289 ? -37.187 34.119 -18.149 1.00 40.59 289 HIS A O 1
ATOM 2297 N N . ALA A 1 290 ? -35.221 33.933 -19.118 1.00 42.31 290 ALA A N 1
ATOM 2298 C CA . ALA A 1 290 ? -34.215 34.893 -19.622 1.00 42.31 290 ALA A CA 1
ATOM 2299 C C . ALA A 1 290 ? -34.430 36.302 -19.018 1.00 42.31 290 ALA A C 1
ATOM 2301 O O . ALA A 1 290 ? -35.561 36.762 -19.031 1.00 42.31 290 ALA A O 1
ATOM 2302 N N . VAL A 1 291 ? -33.474 37.093 -18.520 1.00 43.28 291 VAL A N 1
ATOM 2303 C CA . VAL A 1 291 ? -31.998 37.168 -18.534 1.00 43.28 291 VAL A CA 1
ATOM 2304 C C . VAL A 1 291 ? -31.638 38.398 -17.645 1.00 43.28 291 VAL A C 1
ATOM 2306 O O . VAL A 1 291 ? -32.501 39.261 -17.488 1.00 43.28 291 VAL A O 1
ATOM 2309 N N . THR A 1 292 ? -30.385 38.499 -17.156 1.00 46.84 292 THR A N 1
ATOM 2310 C CA . THR A 1 292 ? -29.698 39.678 -16.526 1.00 46.84 292 THR A CA 1
ATOM 2311 C C . THR A 1 292 ? -30.258 40.186 -15.187 1.00 46.84 292 THR A C 1
ATOM 2313 O O . THR A 1 292 ? -31.464 40.252 -15.007 1.00 46.84 292 THR A O 1
ATOM 2316 N N . GLU A 1 293 ? -29.459 40.530 -14.176 1.00 50.03 293 GLU A N 1
ATOM 2317 C CA . GLU A 1 293 ? -28.121 41.164 -14.138 1.00 50.03 293 GLU A CA 1
ATOM 2318 C C . GLU A 1 293 ? -27.026 40.341 -13.439 1.00 50.03 293 GLU A C 1
ATOM 2320 O O . GLU A 1 293 ? -27.349 39.542 -12.532 1.00 50.03 293 GLU A O 1
#